Protein AF-A0A533S9E8-F1 (afdb_monomer)

Solvent-accessible surface area (backbone atoms only — not comparable to full-atom values): 12214 Å² total; per-residue (Å²): 128,66,62,44,52,23,28,33,56,50,47,38,68,70,43,43,60,67,45,71,43,80,94,45,97,89,54,52,71,71,56,27,52,52,45,41,56,63,62,67,54,66,85,80,36,77,39,78,40,45,51,68,58,54,52,51,49,23,63,76,68,75,45,65,71,74,58,52,61,79,42,79,29,50,70,34,70,61,83,69,64,82,82,45,65,53,54,58,57,48,45,40,51,30,59,70,42,16,26,30,49,62,76,93,74,22,36,25,38,34,48,48,86,56,66,68,57,54,50,55,53,30,52,39,37,42,76,71,50,45,77,52,47,75,47,73,41,98,82,75,38,39,29,39,42,38,49,48,67,58,34,46,50,37,41,74,62,46,48,79,64,41,65,71,46,102,61,51,88,74,53,76,72,34,65,63,42,74,74,33,69,67,48,34,51,49,39,54,55,50,42,43,69,74,78,36,82,88,81,85,86,82,54,90,94,60,79,89,83,130

Nearest PDB structures (foldseek):
  8dy9-assembly1_I  TM=6.458E-01  e=2.387E-02  Streptomyces venezuelae
  3hyj-assembly2_D  TM=6.517E-01  e=6.528E-02  Thermotoga maritima
  1jva-assembly2_B  TM=4.819E-01  e=9.654E-02  Saccharomyces cerevisiae
  1jva-assembly1_A  TM=3.997E-01  e=1.688E-01  Saccharomyces cerevisiae
  1um2-assembly1_A  TM=3.888E-01  e=3.302E-01  Saccharomyces cerevisiae

Secondary structure (DSSP, 8-state):
--EEEEEHHHHHHHHHHHHHS---TTS-HHHHHHHHHHHTS-TT-EEEEEHHHHHHHHHHTT--GGGGTTSTTBSS-SSPPTT-HHHHHHHHHHHHHEEEE-SSS-EEEEE-S-HHHHHHHHHHHHHTT--PEEEE-TTS-EEEEE-HHHHHHHHHTTPPPEE--TTGGGSPPPHHHHH-HHHHHHHHHHHHHHT------PPTTPPP--

pLDDT: mean 82.96, std 12.01, range [42.41, 96.94]

Structure (mmCIF, N/CA/C/O backbone):
data_AF-A0A533S9E8-F1
#
_entry.id   AF-A0A533S9E8-F1
#
loop_
_atom_site.group_PDB
_atom_site.id
_atom_site.type_symbol
_atom_site.label_atom_id
_atom_site.label_alt_id
_atom_site.label_comp_id
_atom_site.label_asym_id
_atom_site.label_entity_id
_atom_site.label_seq_id
_atom_site.pdbx_PDB_ins_code
_atom_site.Cartn_x
_atom_site.Cartn_y
_atom_site.Cartn_z
_atom_site.occupancy
_atom_site.B_iso_or_equiv
_atom_site.auth_seq_id
_atom_site.auth_comp_id
_atom_site.auth_asym_id
_atom_site.auth_atom_id
_atom_site.pdbx_PDB_model_num
ATOM 1 N N . MET A 1 1 ? 2.995 0.269 16.655 1.00 49.59 1 MET A N 1
ATOM 2 C CA . MET A 1 1 ? 1.772 -0.534 16.413 1.00 49.59 1 MET A CA 1
ATOM 3 C C . MET A 1 1 ? 0.971 0.145 15.322 1.00 49.59 1 MET A C 1
ATOM 5 O O . MET A 1 1 ? 0.919 1.367 15.346 1.00 49.59 1 MET A O 1
ATOM 9 N N . ALA A 1 2 ? 0.396 -0.615 14.388 1.00 62.91 2 ALA A N 1
ATOM 10 C CA . ALA A 1 2 ? -0.390 -0.057 13.287 1.00 62.91 2 ALA A CA 1
ATOM 11 C C . ALA A 1 2 ? -1.683 0.603 13.804 1.00 62.91 2 ALA A C 1
ATOM 13 O O . ALA A 1 2 ? -2.302 0.103 14.752 1.00 62.91 2 ALA A O 1
ATOM 14 N N . ALA A 1 3 ? -2.050 1.731 13.201 1.00 68.62 3 ALA A N 1
ATOM 15 C CA . ALA A 1 3 ? -3.373 2.332 13.314 1.00 68.62 3 ALA A CA 1
ATOM 16 C C . ALA A 1 3 ? -4.155 2.028 12.032 1.00 68.62 3 ALA A C 1
ATOM 18 O O . ALA A 1 3 ? -3.549 1.918 10.968 1.00 68.62 3 ALA A O 1
ATOM 19 N N . LEU A 1 4 ? -5.461 1.837 12.170 1.00 74.81 4 LEU A N 1
ATOM 20 C CA . LEU A 1 4 ? -6.398 1.630 11.078 1.00 74.81 4 LEU A CA 1
ATOM 21 C C . LEU A 1 4 ? -7.308 2.846 10.987 1.00 74.81 4 LEU A C 1
ATOM 23 O O . LEU A 1 4 ? -7.764 3.351 12.015 1.00 74.81 4 LEU A O 1
ATOM 27 N N . ASP A 1 5 ? -7.569 3.273 9.761 1.00 78.88 5 ASP A N 1
ATOM 28 C CA . ASP A 1 5 ? -8.547 4.306 9.467 1.00 78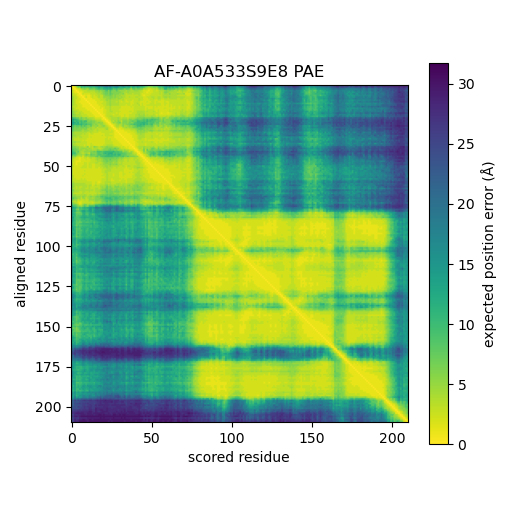.88 5 ASP A CA 1
ATOM 29 C C . ASP A 1 5 ? -9.943 3.693 9.543 1.00 78.88 5 ASP A C 1
ATOM 31 O O . ASP A 1 5 ? -10.327 2.844 8.728 1.00 78.88 5 ASP A O 1
ATOM 35 N N . VAL A 1 6 ? -10.679 4.090 10.577 1.00 81.62 6 VAL A N 1
ATOM 36 C CA . VAL A 1 6 ? -12.031 3.602 10.829 1.00 81.62 6 VAL A CA 1
ATOM 37 C C . VAL A 1 6 ? -13.059 4.698 10.609 1.00 81.62 6 VAL A C 1
ATOM 39 O O . VAL A 1 6 ? -12.806 5.883 10.842 1.00 81.62 6 VAL A O 1
ATOM 42 N N . ASP A 1 7 ? -14.231 4.277 10.161 1.00 84.69 7 ASP A N 1
ATOM 43 C CA . ASP A 1 7 ? -15.409 5.111 10.062 1.00 84.69 7 ASP A CA 1
ATOM 44 C C . ASP A 1 7 ? -15.829 5.572 11.460 1.00 84.69 7 ASP A C 1
ATOM 46 O O . ASP A 1 7 ? -16.076 4.757 12.355 1.00 84.69 7 ASP A O 1
ATOM 50 N N . GLY A 1 8 ? -15.865 6.890 11.665 1.00 84.19 8 GLY A N 1
ATOM 51 C CA . GLY A 1 8 ? -16.130 7.472 12.974 1.00 84.19 8 GLY A CA 1
ATOM 52 C C . GLY A 1 8 ? -17.504 7.109 13.530 1.00 84.19 8 GLY A C 1
ATOM 53 O O . GLY A 1 8 ? -17.636 6.963 14.743 1.00 84.19 8 GLY A O 1
ATOM 54 N N . ASP A 1 9 ? -18.506 6.916 12.675 1.00 84.38 9 ASP A N 1
ATOM 55 C CA . ASP A 1 9 ? -19.871 6.607 13.104 1.00 84.38 9 ASP A CA 1
ATOM 56 C C . ASP A 1 9 ? -19.985 5.140 13.533 1.00 84.38 9 ASP A C 1
ATOM 58 O O . ASP A 1 9 ? -20.409 4.851 14.653 1.00 84.38 9 ASP A O 1
ATOM 62 N N . SER A 1 10 ? -19.453 4.222 12.726 1.00 85.75 10 SER A N 1
ATOM 63 C CA . SER A 1 10 ? -19.348 2.798 13.072 1.00 85.75 10 SER A CA 1
ATOM 64 C C . SER A 1 10 ? -18.504 2.570 14.335 1.00 85.75 10 SER A C 1
ATOM 66 O O . SER A 1 10 ? -18.815 1.727 15.182 1.00 85.75 10 SER A O 1
ATOM 68 N N . LEU A 1 11 ? -17.426 3.344 14.503 1.00 87.50 11 LEU A N 1
ATOM 69 C CA . LEU A 1 11 ? -16.587 3.286 15.698 1.00 87.50 11 LEU A CA 1
ATOM 70 C C . LEU A 1 11 ? -17.347 3.759 16.941 1.00 87.50 11 LEU A C 1
ATOM 72 O O . LEU A 1 11 ? -17.162 3.197 18.024 1.00 87.50 11 LEU A O 1
ATOM 76 N N . ARG A 1 12 ? -18.205 4.777 16.799 1.00 87.06 12 ARG A N 1
ATOM 77 C CA . ARG A 1 12 ? -19.037 5.261 17.903 1.00 87.06 12 ARG A CA 1
ATOM 78 C C . ARG A 1 12 ? -20.011 4.205 18.372 1.00 87.06 12 ARG A C 1
ATOM 80 O O . ARG A 1 12 ? -20.127 4.001 19.577 1.00 87.06 12 ARG A O 1
ATOM 87 N N . GLU A 1 13 ? -20.675 3.528 17.444 1.00 88.00 13 GLU A N 1
ATOM 88 C CA . GLU A 1 13 ? -21.589 2.435 17.774 1.00 88.00 13 GLU A CA 1
ATOM 89 C C . GLU A 1 13 ? -20.875 1.325 18.544 1.00 88.00 13 GLU A C 1
ATOM 91 O O . GLU A 1 13 ? -21.361 0.887 19.588 1.00 88.00 13 GLU A O 1
ATOM 96 N N . LEU A 1 14 ? -19.676 0.939 18.094 1.00 88.94 14 LEU A N 1
ATOM 97 C CA . LEU A 1 14 ? -18.865 -0.071 18.768 1.00 88.94 14 LEU A CA 1
ATOM 98 C C . LEU A 1 14 ? -18.469 0.353 20.192 1.00 88.94 14 LEU A C 1
ATOM 100 O O . LEU A 1 14 ? -18.544 -0.450 21.119 1.00 88.94 14 LEU A O 1
ATOM 104 N N . LEU A 1 15 ? -18.016 1.596 20.378 1.00 90.56 15 LEU A N 1
ATOM 105 C CA . LEU A 1 15 ? -17.432 2.053 21.644 1.00 90.56 15 LEU A CA 1
ATOM 106 C C . LEU A 1 15 ? -18.449 2.628 22.638 1.00 90.56 15 LEU A C 1
ATOM 108 O O . LEU A 1 15 ? -18.115 2.762 23.819 1.00 90.56 15 LEU A O 1
ATOM 112 N N . ARG A 1 16 ? -19.678 2.947 22.212 1.00 89.50 16 ARG A N 1
ATOM 113 C CA . ARG A 1 16 ? -20.722 3.544 23.064 1.00 89.50 16 ARG A CA 1
ATOM 114 C C . ARG A 1 16 ? -20.951 2.777 24.377 1.00 89.50 16 ARG A C 1
ATOM 116 O O . ARG A 1 16 ? -20.945 3.440 25.418 1.00 89.50 16 ARG A O 1
ATOM 123 N N . PRO A 1 17 ? -21.055 1.430 24.395 1.00 89.69 17 PRO A N 1
ATOM 124 C CA . PRO A 1 17 ? -21.239 0.683 25.642 1.00 89.69 17 PRO A CA 1
ATOM 125 C C . PRO A 1 17 ? -20.042 0.806 26.594 1.00 89.69 17 PRO A C 1
ATOM 127 O O . PRO A 1 17 ? -20.207 0.815 27.809 1.00 89.69 17 PRO A O 1
ATOM 130 N N . LEU A 1 18 ? -18.826 0.951 26.061 1.00 89.69 18 LEU A N 1
ATOM 131 C CA . LEU A 1 18 ? -17.601 1.051 26.862 1.00 89.69 18 LEU A CA 1
ATOM 132 C C . LEU A 1 18 ? -17.371 2.469 27.407 1.00 89.69 18 LEU A C 1
ATOM 134 O O . LEU A 1 18 ? -16.841 2.639 28.508 1.00 89.69 18 LEU A O 1
ATOM 138 N N . ALA A 1 19 ? -17.758 3.488 26.636 1.00 88.31 19 ALA A N 1
ATOM 139 C CA . ALA A 1 19 ? -17.568 4.896 26.976 1.00 88.31 19 ALA A CA 1
ATOM 140 C C . ALA A 1 19 ? -18.636 5.432 27.944 1.00 88.31 19 ALA A C 1
ATOM 142 O O . ALA A 1 19 ? -18.309 6.228 28.830 1.00 88.31 19 ALA A O 1
ATOM 143 N N . TYR A 1 20 ? -19.887 4.99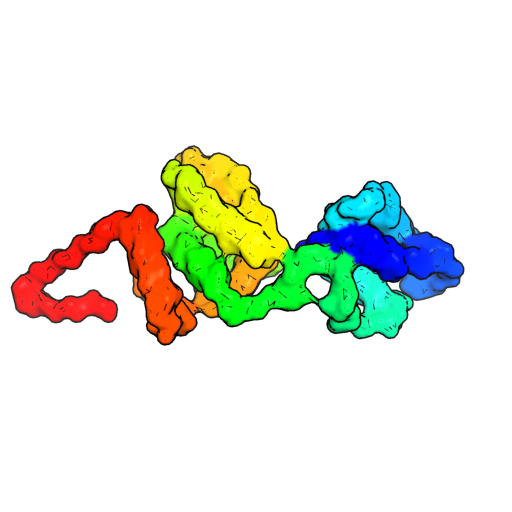1 27.777 1.00 88.19 20 TYR A N 1
ATOM 144 C CA . TYR A 1 20 ? -21.054 5.543 28.475 1.00 88.19 20 TYR A CA 1
ATOM 145 C C . TYR A 1 20 ? -21.939 4.491 29.153 1.00 88.19 20 TYR A C 1
ATOM 147 O O . TYR A 1 20 ? -22.941 4.854 29.756 1.00 88.19 20 TYR A O 1
ATOM 155 N N . GLY A 1 21 ? -21.591 3.203 29.082 1.00 83.56 21 GLY A N 1
ATOM 156 C CA . GLY A 1 21 ? -22.334 2.159 29.790 1.00 83.56 21 GLY A CA 1
ATOM 157 C C . GLY A 1 21 ? -22.183 2.237 31.316 1.00 83.56 21 GLY A C 1
ATOM 158 O O . GLY A 1 21 ? -21.493 3.122 31.839 1.00 83.56 21 GLY A O 1
ATOM 159 N N . PRO A 1 22 ? -22.767 1.287 32.058 1.00 80.62 22 PRO A N 1
ATOM 160 C CA . PRO A 1 22 ? -22.576 1.200 33.502 1.00 80.62 22 PRO A CA 1
ATOM 161 C C . PRO A 1 22 ? -21.093 0.972 33.863 1.00 80.62 22 PRO A C 1
ATOM 163 O O . PRO A 1 22 ? -20.326 0.454 33.039 1.00 80.62 22 PRO A O 1
ATOM 166 N N . PRO A 1 23 ? -20.647 1.384 35.064 1.00 75.88 23 PRO A N 1
ATOM 167 C CA . PRO A 1 23 ? -19.308 1.075 35.550 1.00 75.88 23 PRO A CA 1
ATOM 168 C C . PRO A 1 23 ? -19.090 -0.440 35.542 1.00 75.88 23 PRO A C 1
ATOM 170 O O . PRO A 1 23 ? -19.907 -1.195 36.059 1.00 75.88 23 PRO A O 1
ATOM 173 N N . SER A 1 24 ? -17.989 -0.889 34.943 1.00 78.69 24 SER A N 1
ATOM 174 C CA . SER A 1 24 ? -17.601 -2.298 34.942 1.00 78.69 24 SER A CA 1
ATOM 175 C C . SER A 1 24 ? -16.237 -2.427 35.608 1.00 78.69 24 SER A C 1
ATOM 177 O O . SER A 1 24 ? -15.323 -1.704 35.203 1.00 78.69 24 SER A O 1
ATOM 179 N N . PRO A 1 25 ? -16.038 -3.373 36.545 1.00 77.50 25 PRO A N 1
ATOM 180 C CA . PRO A 1 25 ? -14.721 -3.622 37.137 1.00 77.50 25 PRO A CA 1
ATOM 181 C C . PRO A 1 25 ? -13.685 -4.061 36.089 1.00 77.50 25 PRO A C 1
ATOM 183 O O . PRO A 1 25 ? -12.484 -3.934 36.304 1.00 77.50 25 PRO A O 1
ATOM 186 N N . ARG A 1 26 ? -14.137 -4.521 34.912 1.00 81.62 26 ARG A N 1
ATOM 187 C CA . ARG A 1 26 ? -13.274 -4.887 33.780 1.00 81.62 26 ARG A CA 1
ATOM 188 C C . ARG A 1 26 ? -12.736 -3.676 33.005 1.00 81.62 26 ARG A C 1
ATOM 190 O O . ARG A 1 26 ? -11.824 -3.841 32.199 1.00 81.62 26 ARG A O 1
ATOM 197 N N . ILE A 1 27 ? -13.286 -2.475 33.210 1.00 85.19 27 ILE A N 1
ATOM 198 C CA . ILE A 1 27 ? -12.925 -1.260 32.468 1.00 85.19 27 ILE A CA 1
ATOM 199 C C . ILE A 1 27 ? -12.360 -0.224 33.439 1.00 85.19 27 ILE A C 1
ATOM 201 O O . ILE A 1 27 ? -13.094 0.406 34.195 1.00 85.19 27 ILE A O 1
ATOM 205 N N . SER A 1 28 ? -11.050 0.018 33.368 1.00 86.25 28 SER A N 1
ATOM 206 C CA . SER A 1 28 ? -10.434 1.089 34.158 1.00 86.25 28 SER A CA 1
ATOM 207 C C . SER A 1 28 ? -10.962 2.473 33.754 1.00 86.25 28 SER A C 1
ATOM 209 O O . SER A 1 28 ? -11.264 2.739 32.585 1.00 86.25 28 SER A O 1
ATOM 211 N N . THR A 1 29 ? -10.992 3.410 34.703 1.00 85.50 29 THR A N 1
ATOM 212 C CA . THR A 1 29 ? -11.346 4.823 34.462 1.00 85.50 29 THR A CA 1
ATOM 213 C C . THR A 1 29 ? -10.480 5.462 33.375 1.00 85.50 29 THR A C 1
ATOM 215 O O . THR A 1 29 ? -10.986 6.202 32.528 1.00 85.50 29 THR A O 1
ATOM 218 N N . LYS A 1 30 ? -9.182 5.132 33.332 1.00 87.12 30 LYS A N 1
ATOM 219 C CA . LYS A 1 30 ? -8.252 5.588 32.285 1.00 87.12 30 LYS A CA 1
ATOM 220 C C . LYS A 1 30 ? -8.668 5.103 30.894 1.00 87.12 30 LYS A C 1
ATOM 222 O O . L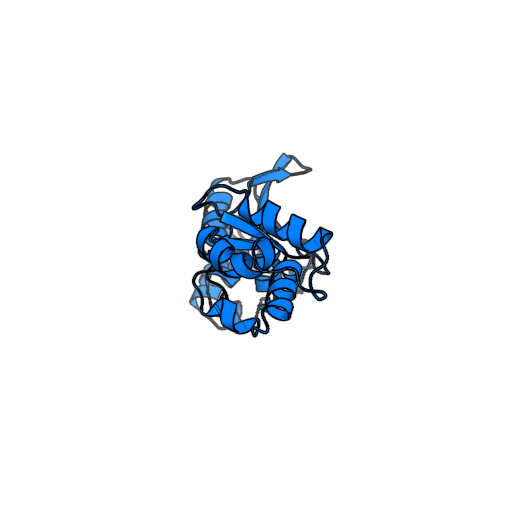YS A 1 30 ? -8.640 5.880 29.938 1.00 87.12 30 LYS A O 1
ATOM 227 N N . LEU A 1 31 ? -9.069 3.837 30.779 1.00 85.88 31 LEU A N 1
ATOM 228 C CA . LEU A 1 31 ? -9.507 3.247 29.518 1.00 85.88 31 LEU A CA 1
ATOM 229 C C . LEU A 1 31 ? -10.860 3.812 29.065 1.00 85.88 31 LEU A C 1
ATOM 231 O O . LEU A 1 31 ? -11.012 4.172 27.899 1.00 85.88 31 LEU A O 1
ATOM 235 N N . ARG A 1 32 ? -11.803 4.006 29.995 1.00 87.62 32 ARG A N 1
ATOM 236 C CA . ARG A 1 32 ? -13.075 4.684 29.709 1.00 87.62 32 ARG A CA 1
ATOM 237 C C . ARG A 1 32 ? -12.858 6.100 29.168 1.00 87.62 32 ARG A C 1
ATOM 239 O O . ARG A 1 32 ? -13.402 6.435 28.118 1.00 87.62 32 ARG A O 1
ATOM 246 N N . ARG A 1 33 ? -12.002 6.907 29.811 1.00 88.62 33 ARG A N 1
ATOM 247 C CA . ARG A 1 33 ? -11.648 8.259 29.327 1.00 88.62 33 ARG A CA 1
ATOM 248 C C . ARG A 1 33 ? -11.019 8.231 27.932 1.00 88.62 33 ARG A C 1
ATOM 250 O O . ARG A 1 33 ? -11.285 9.109 27.114 1.00 88.62 33 ARG A O 1
ATOM 257 N N . LYS A 1 34 ? -10.200 7.218 27.633 1.00 88.25 34 LYS A N 1
ATOM 258 C CA . LYS A 1 34 ? -9.624 7.022 26.294 1.00 88.25 34 LYS A CA 1
ATOM 259 C C . LYS A 1 34 ? -10.719 6.785 25.249 1.00 88.25 34 LYS A C 1
ATOM 261 O O . LYS A 1 34 ? -10.665 7.417 24.198 1.00 88.25 34 LYS A O 1
ATOM 266 N N . PHE A 1 35 ? -11.714 5.940 25.533 1.00 89.44 35 PHE A N 1
ATOM 267 C CA . PHE A 1 35 ? -12.850 5.739 24.627 1.00 89.44 35 PHE A CA 1
ATOM 268 C C . PHE A 1 35 ? -13.699 7.004 24.479 1.00 89.44 35 PHE A C 1
ATOM 270 O O . PHE A 1 35 ? -13.989 7.396 23.356 1.00 89.44 35 PHE A O 1
ATOM 277 N N . GLN A 1 36 ? -14.002 7.714 25.568 1.00 88.75 36 GLN A N 1
ATOM 278 C CA . GLN A 1 36 ? -14.731 8.990 25.517 1.00 88.75 36 GLN A CA 1
ATOM 279 C C . GLN A 1 36 ? -14.019 10.041 24.653 1.00 88.75 36 GLN A C 1
ATOM 281 O O . GLN A 1 36 ? -14.658 10.731 23.867 1.00 88.75 36 GLN A O 1
ATOM 286 N N . ARG A 1 37 ? -12.684 10.123 24.718 1.00 87.88 37 ARG A N 1
ATOM 287 C CA . ARG A 1 37 ? -11.909 11.027 23.854 1.00 87.88 37 ARG A CA 1
ATOM 288 C C . ARG A 1 37 ? -12.035 10.670 22.373 1.00 87.88 37 ARG A C 1
ATOM 290 O O . ARG A 1 37 ? -12.127 11.563 21.540 1.00 87.88 37 ARG A O 1
ATOM 297 N N . ILE A 1 38 ? -12.045 9.378 22.047 1.00 84.69 38 ILE A N 1
ATOM 298 C CA . ILE A 1 38 ? -12.270 8.902 20.675 1.00 84.69 38 ILE A CA 1
ATOM 299 C C . ILE A 1 38 ? -13.683 9.290 20.206 1.00 84.69 38 ILE A C 1
ATOM 301 O O . ILE A 1 38 ? -13.840 9.769 19.087 1.00 84.69 38 ILE A O 1
ATOM 305 N N . MET A 1 39 ? -14.686 9.172 21.085 1.00 82.94 39 MET A N 1
ATOM 306 C CA . MET A 1 39 ? -16.069 9.603 20.832 1.00 82.94 39 MET A CA 1
ATOM 307 C C . MET A 1 39 ? -16.214 11.127 20.687 1.00 82.94 39 MET A C 1
ATOM 309 O O . MET A 1 39 ? -17.157 11.588 20.056 1.00 82.94 39 MET A O 1
ATOM 313 N N . GLY A 1 40 ? -15.304 11.924 21.245 1.00 81.62 40 GLY A N 1
ATOM 314 C CA . GLY A 1 40 ? -15.351 13.389 21.172 1.00 81.62 40 GLY A CA 1
ATOM 315 C C . GLY A 1 40 ? -14.956 13.990 19.817 1.00 81.62 40 GLY A C 1
ATOM 316 O O . GLY A 1 40 ? -15.047 15.201 19.650 1.00 81.62 40 GLY A O 1
ATOM 317 N N . LYS A 1 41 ? -14.503 13.178 18.852 1.00 81.19 41 LYS A N 1
ATOM 318 C CA . LYS A 1 41 ? -14.159 13.644 17.495 1.00 81.19 41 LYS A CA 1
ATOM 319 C C . LYS A 1 41 ? -15.392 14.121 16.715 1.00 81.19 41 LYS A C 1
ATOM 321 O O . LYS A 1 41 ? -16.507 13.985 17.214 1.00 81.19 41 LYS A O 1
ATOM 326 N N . LYS A 1 42 ? -15.255 14.680 15.507 1.00 77.00 42 LYS A N 1
ATOM 327 C CA . LYS A 1 42 ? -16.439 15.087 14.720 1.00 77.00 42 LYS A CA 1
ATOM 328 C C . LYS A 1 42 ? -17.157 13.862 14.131 1.00 77.00 42 LYS A C 1
ATOM 330 O O . LYS A 1 42 ? -16.561 12.799 13.946 1.00 77.00 42 LYS A O 1
ATOM 335 N N . LYS A 1 43 ? -18.471 13.975 13.908 1.00 71.75 43 LYS A N 1
ATOM 336 C CA . LYS A 1 43 ? -19.277 12.935 13.241 1.00 71.75 43 LYS A CA 1
ATOM 337 C C . LYS A 1 43 ? -18.880 12.854 11.758 1.00 71.75 43 LYS A C 1
ATOM 339 O O . LYS A 1 43 ? -18.545 13.884 11.179 1.00 71.75 43 LYS A O 1
ATOM 344 N N . GLY A 1 44 ? -18.855 11.656 11.172 1.00 70.50 44 GLY A N 1
ATOM 345 C CA . GLY A 1 44 ? -18.424 11.441 9.779 1.00 70.50 44 GLY A CA 1
ATOM 346 C C . GLY A 1 44 ? -16.909 11.537 9.511 1.00 70.50 44 GLY A C 1
ATOM 347 O O . GLY A 1 44 ? -16.474 11.272 8.387 1.00 70.50 44 GLY A O 1
ATOM 348 N N . GLU A 1 45 ? -16.096 11.868 10.522 1.00 78.56 45 GLU A N 1
ATOM 349 C CA . GLU A 1 45 ? -14.632 11.923 10.418 1.00 78.56 45 GLU A CA 1
ATOM 350 C C . GLU A 1 45 ? -14.031 10.510 10.339 1.00 78.56 45 GLU A C 1
ATOM 352 O O . GLU A 1 45 ? -14.498 9.574 10.992 1.00 78.56 45 GLU A O 1
ATOM 357 N N . THR A 1 46 ? -12.956 10.359 9.564 1.00 77.19 46 THR A N 1
ATOM 358 C CA . THR A 1 46 ? -12.135 9.143 9.599 1.00 77.19 46 THR A CA 1
ATOM 359 C C . THR A 1 46 ? -11.206 9.212 10.801 1.00 77.19 46 THR A C 1
ATOM 361 O O . THR A 1 46 ? -10.430 10.157 10.947 1.00 77.19 46 THR A O 1
ATOM 364 N N . ILE A 1 47 ? -11.281 8.218 11.682 1.00 82.44 47 ILE A N 1
ATOM 365 C CA . ILE A 1 47 ? -10.526 8.225 12.931 1.00 82.44 47 ILE A CA 1
ATOM 366 C C . ILE A 1 47 ? -9.405 7.186 12.839 1.00 82.44 47 ILE A C 1
ATOM 368 O O . ILE A 1 47 ? -9.696 5.999 12.725 1.00 82.44 47 ILE A O 1
ATOM 372 N N . PRO A 1 48 ? -8.124 7.574 12.961 1.00 80.06 48 PRO A N 1
ATOM 373 C CA . PRO A 1 48 ? -7.047 6.600 13.071 1.00 80.06 48 PRO A CA 1
ATOM 374 C C . PRO A 1 48 ? -7.072 5.956 14.464 1.00 80.06 48 PRO A C 1
ATOM 376 O O . PRO A 1 48 ? -6.853 6.622 15.483 1.00 80.06 48 PRO A O 1
ATOM 379 N N . VAL A 1 49 ? -7.309 4.644 14.530 1.00 83.94 49 VAL A N 1
ATOM 380 C CA . VAL A 1 49 ? -7.372 3.880 15.787 1.00 83.94 49 VAL A CA 1
ATOM 381 C C . VAL A 1 49 ? -6.335 2.769 15.795 1.00 83.94 49 VAL A C 1
ATOM 383 O O . VAL A 1 49 ? -6.211 1.986 14.860 1.00 83.94 49 VAL A O 1
ATOM 386 N N . ARG A 1 50 ? -5.576 2.651 16.889 1.00 84.12 50 ARG A N 1
ATOM 387 C CA . ARG A 1 50 ? -4.606 1.557 17.056 1.00 84.12 50 ARG A CA 1
ATOM 388 C C . ARG A 1 50 ? -5.316 0.204 17.090 1.00 84.12 50 ARG A C 1
ATOM 390 O O . ARG A 1 50 ? -6.248 0.039 17.873 1.00 84.12 50 ARG A O 1
ATOM 397 N N . VAL A 1 51 ? -4.769 -0.795 16.392 1.00 83.75 51 VAL A N 1
ATOM 398 C CA . VAL A 1 51 ? -5.293 -2.179 16.404 1.00 83.75 51 VAL A CA 1
ATOM 399 C C . VAL A 1 51 ? -5.452 -2.718 17.831 1.00 83.75 51 VAL A C 1
ATOM 401 O O . VAL A 1 51 ? -6.494 -3.266 18.159 1.00 83.75 51 VAL A O 1
ATOM 404 N N . ALA A 1 52 ? -4.484 -2.468 18.726 1.00 85.50 52 ALA A N 1
ATOM 405 C CA . ALA A 1 52 ? -4.604 -2.849 20.142 1.00 85.50 52 ALA A CA 1
ATOM 406 C C . ALA A 1 52 ? -5.863 -2.294 20.812 1.00 85.50 52 ALA A C 1
ATOM 408 O O . ALA A 1 52 ? -6.456 -2.971 21.634 1.00 85.50 52 ALA A O 1
ATOM 409 N N . THR A 1 53 ? -6.257 -1.064 20.477 1.00 88.69 53 THR A N 1
ATOM 410 C CA . THR A 1 53 ? -7.436 -0.431 21.083 1.00 88.69 53 THR A CA 1
ATOM 411 C C . THR A 1 53 ? -8.721 -1.090 20.591 1.00 88.69 53 THR A C 1
ATOM 413 O O . THR A 1 53 ? -9.641 -1.266 21.378 1.00 88.69 53 THR A O 1
ATOM 416 N N . LEU A 1 54 ? -8.766 -1.507 19.322 1.00 88.75 54 LEU A N 1
ATOM 417 C CA . LEU A 1 54 ? -9.889 -2.272 18.775 1.00 88.75 54 LEU A CA 1
ATOM 418 C C . LEU A 1 54 ? -9.953 -3.688 19.361 1.00 88.75 54 LEU A C 1
ATOM 420 O O . LEU A 1 54 ? -11.033 -4.142 19.721 1.00 88.75 54 LEU A O 1
ATOM 424 N N . LEU A 1 55 ? -8.810 -4.364 19.515 1.00 89.88 55 LEU A N 1
ATOM 425 C CA . LEU A 1 55 ? -8.740 -5.690 20.143 1.00 89.88 55 LEU A CA 1
ATOM 426 C C . LEU A 1 55 ? -9.140 -5.644 21.623 1.00 89.88 55 LEU A C 1
ATOM 428 O O . LEU A 1 55 ? -9.883 -6.501 22.092 1.00 89.88 55 LEU A O 1
ATOM 432 N N . GLU A 1 56 ? -8.687 -4.620 22.345 1.00 90.25 56 GLU A N 1
ATOM 433 C CA . GLU A 1 56 ? -9.078 -4.359 23.730 1.00 90.25 56 GLU A CA 1
ATOM 434 C C . GLU A 1 56 ? -10.590 -4.108 23.833 1.00 90.25 56 GLU A C 1
ATOM 436 O O . GLU A 1 56 ? -11.253 -4.712 24.674 1.00 90.25 56 GLU A O 1
ATOM 441 N N . ALA A 1 57 ? -11.163 -3.308 22.926 1.00 90.25 57 ALA A N 1
ATOM 442 C CA . ALA A 1 57 ? -12.608 -3.108 22.854 1.00 90.25 57 ALA A CA 1
ATOM 443 C C . ALA A 1 57 ? -13.368 -4.412 22.546 1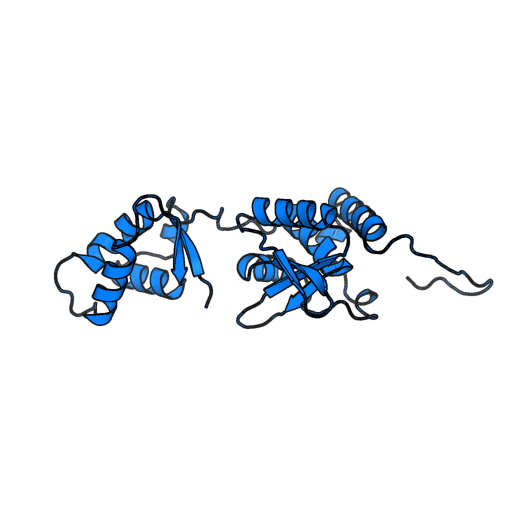.00 90.25 57 ALA A C 1
ATOM 445 O O . ALA A 1 57 ? -14.359 -4.703 23.210 1.00 90.25 57 ALA A O 1
ATOM 446 N N . CYS A 1 58 ? -12.886 -5.236 21.607 1.00 91.19 58 CYS A N 1
ATOM 447 C CA . CYS A 1 58 ? -13.477 -6.545 21.299 1.00 91.19 58 CYS A CA 1
ATOM 448 C C . CYS A 1 58 ? -13.498 -7.464 22.521 1.00 91.19 58 CYS A C 1
ATOM 450 O O . CYS A 1 58 ? -14.536 -8.049 22.827 1.00 91.19 58 CYS A O 1
ATOM 452 N N . LYS A 1 59 ? -12.378 -7.543 23.253 1.00 91.38 59 LYS A N 1
ATOM 453 C CA . LYS A 1 59 ? -12.263 -8.347 24.476 1.00 91.38 59 LYS A CA 1
ATOM 454 C C . LYS A 1 59 ? -13.272 -7.900 25.534 1.00 91.38 59 LYS A C 1
ATOM 456 O O . LYS A 1 59 ? -13.918 -8.736 26.155 1.00 91.38 59 LYS A O 1
ATOM 461 N N . LEU A 1 60 ? -13.426 -6.589 25.723 1.00 90.69 60 LEU A N 1
ATOM 462 C CA . LEU A 1 60 ? -14.368 -6.028 26.695 1.00 90.69 60 LEU A CA 1
ATOM 463 C C . LEU A 1 60 ? -15.833 -6.235 26.300 1.00 90.69 60 LEU A C 1
ATOM 465 O O . LEU A 1 60 ? -16.674 -6.427 27.172 1.00 90.69 60 LEU A O 1
ATOM 469 N N . LEU A 1 61 ? -16.130 -6.217 25.000 1.00 89.50 61 LEU A N 1
ATOM 470 C CA . LEU A 1 61 ? -17.471 -6.443 24.451 1.00 89.50 61 LEU A CA 1
ATOM 471 C C . LEU A 1 61 ? -17.789 -7.925 24.216 1.00 89.50 61 LEU A C 1
ATOM 473 O O . LEU A 1 61 ? -18.861 -8.231 23.701 1.00 89.50 61 LEU A O 1
ATOM 477 N N . ASN A 1 62 ? -16.862 -8.829 24.546 1.00 89.75 62 ASN A N 1
ATOM 478 C CA . ASN A 1 62 ? -16.951 -10.257 24.248 1.00 89.75 62 ASN A CA 1
ATOM 479 C C . ASN A 1 62 ? -17.273 -10.551 22.765 1.00 89.75 62 ASN A C 1
ATOM 481 O O . ASN A 1 62 ? -18.078 -11.422 22.442 1.00 89.75 62 ASN A O 1
ATOM 485 N N . ARG A 1 63 ? -16.666 -9.785 21.848 1.00 89.06 63 ARG A N 1
ATOM 486 C CA . ARG A 1 63 ? -16.811 -9.942 20.392 1.00 89.06 63 ARG A CA 1
ATOM 487 C C . ARG A 1 63 ? -15.555 -10.550 19.786 1.00 89.06 63 ARG A C 1
ATOM 489 O O . ARG A 1 63 ? -14.439 -10.204 20.170 1.00 89.06 63 ARG A O 1
ATOM 496 N N . GLN A 1 64 ? -15.726 -11.401 18.777 1.00 87.69 64 GLN A N 1
ATOM 497 C CA . GLN A 1 64 ? -14.594 -11.890 17.993 1.00 87.69 64 GLN A CA 1
ATOM 498 C C . GLN A 1 64 ? -14.048 -10.779 17.075 1.00 87.69 64 GLN A C 1
ATOM 500 O O . GLN A 1 64 ? -14.850 -10.137 16.391 1.00 87.69 64 GLN A O 1
ATOM 505 N N . PRO A 1 65 ? -12.719 -10.559 16.992 1.00 85.25 65 PRO A N 1
ATOM 506 C CA . PRO A 1 65 ? -12.137 -9.511 16.145 1.00 85.25 65 PRO A CA 1
ATOM 507 C C . PRO A 1 65 ? -12.575 -9.585 14.677 1.00 85.25 65 PRO A C 1
ATOM 509 O O . PRO A 1 65 ? -12.904 -8.559 14.088 1.00 85.25 65 PRO A O 1
ATOM 512 N N . ASN A 1 66 ? -12.687 -10.794 14.122 1.00 81.44 66 ASN A N 1
ATOM 513 C CA . ASN A 1 66 ? -13.102 -11.016 12.732 1.00 81.44 66 ASN A CA 1
ATOM 514 C C . ASN A 1 66 ? -14.535 -10.527 12.448 1.00 81.44 66 ASN A C 1
ATOM 516 O O . ASN A 1 66 ? -14.889 -10.272 11.302 1.00 81.44 66 ASN A O 1
ATOM 520 N N . SER A 1 67 ? -15.376 -10.356 13.477 1.00 83.38 67 SER A N 1
ATOM 521 C CA . SER A 1 67 ? -16.710 -9.768 13.300 1.00 83.38 67 SER A CA 1
ATOM 522 C C . SER A 1 67 ? -16.659 -8.289 12.915 1.00 83.38 67 SER A C 1
ATOM 524 O O . SER A 1 67 ? -17.586 -7.816 12.267 1.00 83.38 67 SER A O 1
ATOM 526 N N . LEU A 1 68 ? -15.578 -7.574 13.256 1.00 82.62 68 LEU A N 1
ATOM 527 C CA . LEU A 1 68 ? -15.391 -6.181 12.850 1.00 82.62 68 LEU A CA 1
ATOM 528 C C . LEU A 1 68 ? -15.141 -6.048 11.346 1.00 82.62 68 LEU A C 1
ATOM 530 O O . LEU A 1 68 ? -15.438 -5.010 10.775 1.00 82.62 68 LEU A O 1
ATOM 534 N N . GLU A 1 69 ? -14.605 -7.080 10.693 1.00 72.56 69 GLU A N 1
ATOM 535 C CA . GLU A 1 69 ? -14.389 -7.060 9.238 1.00 72.56 69 GLU A CA 1
ATOM 536 C C . GLU A 1 69 ? -15.710 -7.165 8.468 1.00 72.56 69 GLU A C 1
ATOM 538 O O . GLU A 1 69 ? -15.815 -6.696 7.341 1.00 72.56 69 GLU A O 1
ATOM 543 N N . LYS A 1 70 ? -16.744 -7.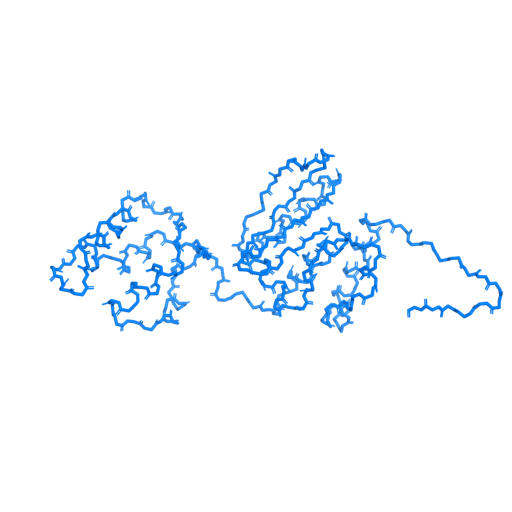740 9.098 1.00 73.69 70 LYS A N 1
ATOM 544 C CA . LYS A 1 70 ? -18.103 -7.813 8.546 1.00 73.69 70 LYS A CA 1
ATOM 545 C C . LYS A 1 70 ? -18.887 -6.510 8.725 1.00 73.69 70 LYS A C 1
ATOM 547 O O . LYS A 1 70 ? -19.995 -6.396 8.208 1.00 73.69 70 LYS A O 1
ATOM 552 N N . THR A 1 71 ? -18.356 -5.542 9.472 1.00 75.06 71 THR A N 1
ATOM 553 C CA . THR A 1 71 ? -18.982 -4.227 9.636 1.00 75.06 71 THR A CA 1
ATOM 554 C C . THR A 1 71 ? -18.353 -3.214 8.682 1.00 75.06 71 THR A C 1
ATOM 556 O O . THR A 1 71 ? -17.235 -3.387 8.204 1.00 75.06 71 THR A O 1
ATOM 559 N N . LYS A 1 72 ? -19.041 -2.094 8.437 1.00 74.00 72 LYS A N 1
ATOM 560 C CA . LYS A 1 72 ? -18.491 -0.955 7.676 1.00 74.00 72 LYS A CA 1
ATOM 561 C C . LYS A 1 72 ? -17.482 -0.125 8.494 1.00 74.00 72 LYS A C 1
ATOM 563 O O . LYS A 1 72 ? -17.238 1.036 8.183 1.00 74.00 72 LYS A O 1
ATOM 568 N N . LEU A 1 73 ? -16.900 -0.711 9.548 1.00 82.88 73 LEU A N 1
ATOM 569 C CA . LEU A 1 73 ? -16.017 -0.017 10.482 1.00 82.88 73 LEU A CA 1
ATOM 570 C C . LEU A 1 73 ? -14.713 0.426 9.830 1.00 82.88 73 LEU A C 1
ATOM 572 O O . LEU A 1 73 ? -14.213 1.494 10.159 1.00 82.88 73 LEU A O 1
ATOM 576 N N . PHE A 1 74 ? -14.137 -0.369 8.935 1.00 81.25 74 PHE A N 1
ATOM 577 C CA . PHE A 1 74 ? -12.885 -0.020 8.271 1.00 81.25 74 PHE A CA 1
ATOM 578 C C . PHE A 1 74 ? -13.186 0.719 6.968 1.00 81.25 74 PHE A C 1
ATOM 580 O O . PHE A 1 74 ? -13.868 0.181 6.099 1.00 81.25 74 PHE A O 1
ATOM 587 N N . ARG A 1 75 ? -12.679 1.952 6.812 1.00 68.50 75 ARG A N 1
ATOM 588 C CA . ARG A 1 75 ? -12.851 2.701 5.551 1.00 68.50 75 ARG A CA 1
ATOM 589 C C . ARG A 1 75 ? -11.900 2.235 4.450 1.00 68.50 75 ARG A C 1
ATOM 591 O O . ARG A 1 75 ? -12.208 2.382 3.271 1.00 68.50 75 ARG A O 1
ATOM 598 N N . GLY A 1 76 ? -10.771 1.628 4.819 1.00 61.88 76 GLY A N 1
ATOM 599 C CA . GLY A 1 76 ? -9.966 0.852 3.877 1.00 61.88 76 GLY A CA 1
ATOM 600 C C . GLY A 1 76 ? -10.671 -0.464 3.539 1.00 61.88 76 GLY A C 1
ATOM 601 O O . GLY A 1 76 ? -11.206 -1.108 4.439 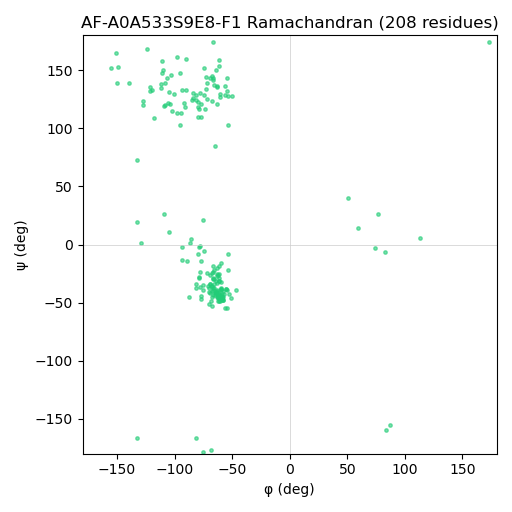1.00 61.88 76 GLY A O 1
ATOM 602 N N . ARG A 1 77 ? -10.652 -0.888 2.264 1.00 60.78 77 ARG A N 1
ATOM 603 C CA . ARG A 1 77 ? -11.130 -2.223 1.850 1.00 60.78 77 ARG A CA 1
ATOM 604 C C . ARG A 1 77 ? -10.228 -3.292 2.472 1.00 60.78 77 ARG A C 1
ATOM 606 O O . ARG A 1 77 ? -9.247 -3.705 1.860 1.00 60.78 77 ARG A O 1
ATOM 613 N N . TYR A 1 78 ? -10.523 -3.675 3.708 1.00 60.09 78 TYR A N 1
ATOM 614 C CA . TYR A 1 78 ? -9.805 -4.694 4.459 1.00 60.09 78 TYR A CA 1
ATOM 615 C C . TYR A 1 78 ? -10.671 -5.962 4.572 1.00 60.09 78 TYR A C 1
ATOM 617 O O . TYR A 1 78 ? -11.868 -5.828 4.816 1.00 60.09 78 TYR A O 1
ATOM 625 N N . PRO A 1 79 ? -10.099 -7.170 4.420 1.00 66.19 79 PRO A N 1
ATOM 626 C CA . PRO A 1 79 ? -8.719 -7.437 4.010 1.00 66.19 79 PRO A CA 1
ATOM 627 C C . PRO A 1 79 ? -8.463 -7.001 2.559 1.00 66.19 79 PRO A C 1
ATOM 629 O O . PRO A 1 79 ? -9.324 -7.143 1.696 1.00 66.19 79 PRO A O 1
ATOM 632 N N . ILE A 1 80 ? -7.264 -6.477 2.279 1.00 73.75 80 ILE A N 1
ATOM 633 C CA . ILE A 1 80 ? -6.827 -6.245 0.896 1.00 73.75 80 ILE A CA 1
ATOM 634 C C . ILE A 1 80 ? -6.372 -7.604 0.348 1.00 73.75 80 ILE A C 1
ATOM 636 O O . ILE A 1 80 ? -5.403 -8.155 0.882 1.00 73.75 80 ILE A O 1
ATOM 640 N N . PRO A 1 81 ? -7.028 -8.170 -0.683 1.00 83.19 81 PRO A N 1
ATOM 641 C CA . PRO A 1 81 ? -6.596 -9.434 -1.258 1.00 83.19 81 PRO A CA 1
ATOM 642 C C . PRO A 1 81 ? -5.177 -9.289 -1.798 1.00 83.19 81 PRO A C 1
ATOM 644 O O . PRO A 1 81 ? -4.915 -8.395 -2.603 1.00 83.19 81 PRO A O 1
ATOM 647 N N . LEU A 1 82 ? -4.280 -10.205 -1.416 1.00 86.31 82 LEU A N 1
ATOM 648 C CA . LEU A 1 82 ? -2.932 -10.275 -1.999 1.00 86.31 82 LEU A CA 1
ATOM 649 C C . LEU A 1 82 ? -2.979 -10.504 -3.509 1.00 86.31 82 LEU A C 1
ATOM 651 O O . LEU A 1 82 ? -1.990 -10.279 -4.190 1.00 86.31 82 LEU A O 1
ATOM 655 N N . ALA A 1 83 ? -4.136 -10.920 -4.031 1.00 86.62 83 ALA A N 1
ATOM 656 C CA . ALA A 1 83 ? -4.315 -11.149 -5.442 1.00 86.62 83 ALA A CA 1
ATOM 657 C C . ALA A 1 83 ? -4.515 -9.890 -6.299 1.00 86.62 83 ALA A C 1
ATOM 659 O O . ALA A 1 83 ? -4.679 -10.009 -7.511 1.00 86.62 83 ALA A O 1
ATOM 660 N N . LYS A 1 84 ? -4.528 -8.701 -5.692 1.00 91.50 84 LYS A N 1
ATOM 661 C CA . LYS A 1 84 ? -4.709 -7.448 -6.422 1.00 91.50 84 LYS A CA 1
ATOM 662 C C . LYS A 1 84 ? -3.467 -7.090 -7.252 1.00 91.50 84 LYS A C 1
ATOM 664 O O . LYS A 1 84 ? -2.384 -6.983 -6.671 1.00 91.50 84 LYS A O 1
ATOM 669 N N . PRO A 1 85 ? -3.599 -6.852 -8.570 1.00 95.06 85 PRO A N 1
ATOM 670 C CA . PRO A 1 85 ? -2.464 -6.517 -9.429 1.00 95.06 85 PRO A CA 1
ATOM 671 C C . PRO A 1 85 ? -1.770 -5.213 -9.011 1.00 95.06 85 PRO A C 1
ATOM 673 O O . PRO A 1 85 ? -0.561 -5.080 -9.176 1.00 95.06 85 PRO A O 1
ATOM 676 N N . GLU A 1 86 ? -2.490 -4.267 -8.404 1.00 95.56 86 GLU A N 1
ATOM 677 C CA . GLU A 1 86 ? -1.949 -2.971 -7.978 1.00 95.56 86 GLU A CA 1
ATOM 678 C C . GLU A 1 86 ? -0.858 -3.103 -6.911 1.00 95.56 86 GLU A C 1
ATOM 680 O O . GLU A 1 86 ? 0.026 -2.253 -6.829 1.00 95.56 86 GLU A O 1
ATOM 685 N N . ILE A 1 87 ? -0.872 -4.192 -6.133 1.00 94.94 87 ILE A N 1
ATOM 686 C CA . ILE A 1 87 ? 0.196 -4.512 -5.178 1.00 94.94 87 ILE A CA 1
ATOM 687 C C . ILE A 1 87 ? 1.507 -4.733 -5.935 1.00 94.94 87 ILE A C 1
ATOM 689 O O . ILE A 1 87 ? 2.527 -4.149 -5.587 1.00 94.94 87 ILE A O 1
ATOM 693 N N . TYR A 1 88 ? 1.465 -5.539 -6.994 1.00 95.81 88 TYR A N 1
ATOM 694 C CA . TYR A 1 88 ? 2.634 -5.924 -7.783 1.00 95.81 88 TYR A CA 1
ATOM 695 C C . TYR A 1 88 ? 3.120 -4.796 -8.698 1.00 95.81 88 TYR A C 1
ATOM 697 O O . TYR A 1 88 ? 4.326 -4.593 -8.846 1.00 95.81 88 TYR A O 1
ATOM 705 N N . LYS A 1 89 ? 2.190 -3.996 -9.233 1.00 96.94 89 LYS A N 1
ATOM 706 C CA . LYS A 1 89 ? 2.515 -2.753 -9.946 1.00 96.94 89 LYS A CA 1
ATOM 707 C C . LYS A 1 89 ? 3.230 -1.761 -9.031 1.00 96.94 89 LYS A C 1
ATOM 709 O O . LYS A 1 89 ? 4.256 -1.212 -9.406 1.00 96.94 89 LYS A O 1
ATOM 714 N N . LEU A 1 90 ? 2.751 -1.582 -7.797 1.00 95.62 90 LEU A N 1
ATOM 715 C CA . LEU A 1 90 ? 3.432 -0.729 -6.822 1.00 95.62 90 LEU A CA 1
ATOM 716 C C . LEU A 1 90 ? 4.793 -1.301 -6.410 1.00 95.62 90 LEU A C 1
ATOM 718 O O . LEU A 1 90 ? 5.753 -0.550 -6.269 1.00 95.62 90 LEU A O 1
ATOM 722 N N . MET A 1 91 ? 4.891 -2.623 -6.242 1.00 93.56 91 MET A N 1
ATOM 723 C CA . MET A 1 91 ? 6.160 -3.289 -5.947 1.00 93.56 91 MET A CA 1
ATOM 724 C C . MET A 1 91 ? 7.194 -3.055 -7.041 1.00 93.56 91 MET A C 1
ATOM 726 O O . MET A 1 91 ? 8.340 -2.815 -6.695 1.00 93.56 91 MET A O 1
ATOM 730 N N . THR A 1 92 ? 6.797 -3.049 -8.316 1.00 93.38 92 THR A N 1
ATOM 731 C CA . THR A 1 92 ? 7.688 -2.702 -9.436 1.00 93.38 92 THR A CA 1
ATOM 732 C C . THR A 1 92 ? 8.340 -1.339 -9.223 1.00 93.38 92 THR A C 1
ATOM 734 O O . THR A 1 92 ? 9.558 -1.261 -9.157 1.00 93.38 92 THR A O 1
ATOM 737 N N . HIS A 1 93 ? 7.546 -0.291 -8.992 1.00 93.62 93 HIS A N 1
ATOM 738 C CA . HIS A 1 93 ? 8.074 1.057 -8.751 1.00 93.62 93 HIS A CA 1
ATOM 739 C C . HIS A 1 93 ? 8.998 1.117 -7.528 1.00 93.62 93 HIS A C 1
ATOM 741 O O . HIS A 1 93 ? 10.019 1.797 -7.522 1.00 93.62 93 HIS A O 1
ATOM 747 N N . VAL A 1 94 ? 8.650 0.390 -6.464 1.00 91.94 94 VAL A N 1
ATOM 748 C CA . VAL A 1 94 ? 9.463 0.321 -5.243 1.00 91.94 94 VAL A CA 1
ATOM 749 C C . VAL A 1 94 ? 10.774 -0.443 -5.458 1.00 91.94 94 VAL A C 1
ATOM 751 O O . VAL A 1 94 ? 11.766 -0.102 -4.818 1.00 91.94 94 VAL A O 1
ATOM 754 N N . ILE A 1 95 ? 10.780 -1.471 -6.309 1.00 89.31 95 ILE A N 1
ATOM 755 C CA . ILE A 1 95 ? 11.983 -2.220 -6.696 1.00 89.31 95 ILE A CA 1
ATOM 756 C C . ILE A 1 95 ? 12.890 -1.323 -7.537 1.00 89.31 95 ILE A C 1
ATOM 758 O O . ILE A 1 95 ? 14.070 -1.209 -7.226 1.00 89.31 95 ILE A O 1
ATOM 762 N N . ASN A 1 96 ? 12.320 -0.656 -8.538 1.00 88.38 96 ASN A N 1
ATOM 763 C C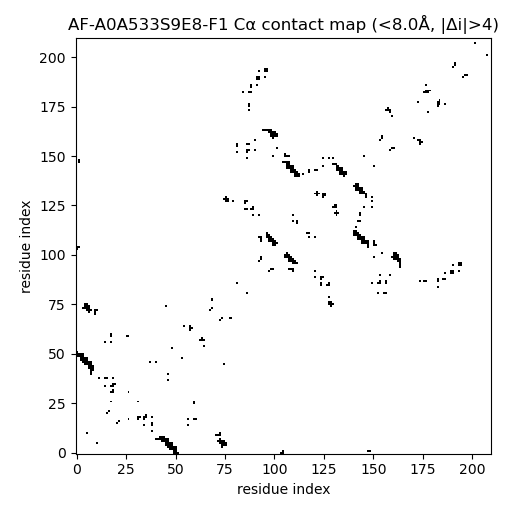A . ASN A 1 96 ? 13.064 0.181 -9.466 1.00 88.38 96 ASN A CA 1
ATOM 764 C C . ASN A 1 96 ? 13.638 1.414 -8.767 1.00 88.38 96 ASN A C 1
ATOM 766 O O . ASN A 1 96 ? 14.825 1.650 -8.834 1.00 88.38 96 ASN A O 1
ATOM 770 N N . GLU A 1 97 ? 12.844 2.205 -8.049 1.00 89.56 97 GLU A N 1
ATOM 771 C CA . GLU A 1 97 ? 13.274 3.548 -7.613 1.00 89.56 97 GLU A CA 1
ATOM 772 C C . GLU A 1 97 ? 13.001 3.818 -6.127 1.00 89.56 97 GLU A C 1
ATOM 774 O O . GLU A 1 97 ? 12.921 4.952 -5.651 1.00 89.56 97 GLU A O 1
ATOM 779 N N . GLY A 1 98 ? 12.812 2.755 -5.349 1.00 89.94 98 GLY A N 1
ATOM 780 C CA . GLY A 1 98 ? 12.354 2.867 -3.977 1.00 89.94 98 GLY A CA 1
ATOM 781 C C . GLY A 1 98 ? 13.133 2.054 -2.959 1.00 89.94 98 GLY A C 1
ATOM 782 O O . GLY A 1 98 ? 14.253 1.569 -3.139 1.00 89.94 98 GLY A O 1
ATOM 783 N N . SER A 1 99 ? 12.515 1.961 -1.789 1.00 89.81 99 SER A N 1
ATOM 784 C CA . SER A 1 99 ? 12.965 1.095 -0.714 1.00 89.81 99 SER A CA 1
ATOM 785 C C . SER A 1 99 ? 11.813 0.740 0.206 1.00 89.81 99 SER A C 1
ATOM 787 O O . SER A 1 99 ? 10.879 1.521 0.400 1.00 89.81 99 SER A O 1
ATOM 789 N N . VAL A 1 100 ? 11.904 -0.428 0.836 1.00 90.19 100 VAL A N 1
ATOM 790 C CA . VAL A 1 100 ? 11.022 -0.813 1.938 1.00 90.19 100 VAL A CA 1
ATOM 791 C C . VAL A 1 100 ? 11.859 -1.244 3.122 1.00 90.19 100 VAL A C 1
ATOM 793 O O . VAL A 1 100 ? 12.648 -2.181 3.055 1.00 90.19 100 VAL A O 1
ATOM 796 N N . LYS A 1 101 ? 11.640 -0.588 4.258 1.00 88.56 101 LYS A N 1
ATOM 797 C CA . LYS A 1 101 ? 12.165 -1.034 5.542 1.00 88.56 101 LYS A CA 1
ATOM 798 C C . LYS A 1 101 ? 11.258 -2.125 6.101 1.00 88.56 101 LYS A C 1
ATOM 800 O O . LYS A 1 101 ? 10.050 -1.919 6.213 1.00 88.56 101 LYS A O 1
ATOM 805 N N . GLY A 1 102 ? 11.844 -3.256 6.489 1.00 83.31 102 GLY A N 1
ATOM 806 C CA . GLY A 1 102 ? 11.154 -4.340 7.192 1.00 83.31 102 GLY A CA 1
ATOM 807 C C . GLY A 1 102 ? 11.000 -4.095 8.702 1.00 83.31 102 GLY A C 1
ATOM 808 O O . GLY A 1 102 ? 11.214 -2.994 9.217 1.00 83.31 102 GLY A O 1
ATOM 809 N N . GLY A 1 103 ? 10.643 -5.149 9.438 1.00 82.00 103 GLY A N 1
ATOM 810 C CA . GLY A 1 103 ? 10.590 -5.150 10.905 1.00 82.00 103 GLY A CA 1
ATOM 811 C C . GLY A 1 103 ? 9.262 -4.670 11.508 1.00 82.00 103 GLY A C 1
ATOM 812 O O . GLY A 1 103 ? 8.199 -4.761 10.898 1.00 82.00 103 GLY A O 1
ATOM 813 N N . ARG A 1 104 ? 9.301 -4.173 12.755 1.00 78.25 104 ARG A N 1
ATOM 814 C CA . ARG A 1 104 ? 8.095 -3.893 13.571 1.00 78.25 104 ARG A CA 1
ATOM 815 C C . ARG A 1 104 ? 7.208 -2.769 13.015 1.00 78.25 104 ARG A C 1
ATOM 817 O O . ARG A 1 104 ? 5.992 -2.763 13.237 1.00 78.25 104 ARG A O 1
ATOM 824 N N . ASN A 1 105 ? 7.807 -1.810 12.313 1.00 80.62 105 ASN A N 1
ATOM 825 C CA . ASN A 1 105 ? 7.125 -0.672 11.700 1.00 80.62 105 ASN A CA 1
ATOM 826 C C . ASN A 1 105 ? 7.613 -0.507 10.256 1.00 80.62 105 ASN A C 1
ATOM 828 O O . ASN A 1 105 ? 8.419 0.388 9.992 1.00 80.62 105 ASN A O 1
ATOM 832 N N . PRO A 1 106 ? 7.192 -1.410 9.358 1.00 87.44 106 PRO A N 1
ATOM 833 C CA . PRO A 1 106 ? 7.667 -1.396 7.991 1.00 87.44 106 PRO A CA 1
ATOM 834 C C . PRO A 1 106 ? 7.142 -0.156 7.282 1.00 87.44 106 PRO A C 1
ATOM 836 O O . PRO A 1 106 ? 6.053 0.322 7.596 1.00 87.44 106 PRO A O 1
ATOM 839 N N . ARG A 1 107 ? 7.938 0.405 6.382 1.00 89.06 107 ARG A N 1
ATOM 840 C CA . ARG A 1 107 ? 7.623 1.645 5.665 1.00 89.06 107 ARG A CA 1
ATOM 841 C C . ARG A 1 107 ? 8.293 1.596 4.310 1.00 89.06 107 ARG A C 1
ATOM 843 O O . ARG A 1 107 ? 9.440 1.162 4.248 1.00 89.06 107 ARG A O 1
ATOM 850 N N . GLY A 1 108 ? 7.592 2.039 3.277 1.00 90.69 108 GLY A N 1
ATOM 851 C CA . GLY A 1 108 ? 8.170 2.171 1.950 1.00 90.69 108 GLY A CA 1
ATOM 852 C C . GLY A 1 108 ? 8.316 3.626 1.540 1.00 90.69 108 GLY A C 1
ATOM 853 O O . GLY A 1 108 ? 7.626 4.503 2.067 1.00 90.69 108 GLY A O 1
ATOM 854 N N . VAL A 1 109 ? 9.219 3.858 0.604 1.00 93.12 109 VAL A N 1
ATOM 855 C CA . VAL A 1 109 ? 9.403 5.134 -0.078 1.00 93.12 109 VAL A CA 1
ATOM 856 C C . VAL A 1 109 ? 9.670 4.834 -1.546 1.00 93.12 109 VAL A C 1
ATOM 858 O O . VAL A 1 109 ? 10.386 3.884 -1.853 1.00 93.12 109 VAL A O 1
ATOM 861 N N . TYR A 1 110 ? 9.077 5.632 -2.421 1.00 93.69 110 TYR A N 1
ATOM 862 C CA . TYR A 1 110 ? 9.401 5.719 -3.840 1.00 93.69 110 TYR A CA 1
ATOM 863 C C . TYR A 1 110 ? 10.034 7.084 -4.112 1.00 93.69 110 TYR A C 1
ATOM 865 O O . TYR A 1 110 ? 9.494 8.083 -3.626 1.00 93.69 110 TYR A O 1
ATOM 873 N N . CYS A 1 111 ? 11.131 7.133 -4.861 1.00 91.94 111 CYS A N 1
ATOM 874 C CA . CYS A 1 111 ? 11.896 8.350 -5.110 1.00 91.94 111 CYS A CA 1
ATOM 875 C C . CYS A 1 111 ? 12.094 8.542 -6.613 1.00 91.94 111 CYS A C 1
ATOM 877 O O . CYS A 1 111 ? 12.723 7.704 -7.234 1.00 91.94 111 CYS A O 1
ATOM 879 N N . ASN A 1 112 ? 11.623 9.633 -7.208 1.00 91.75 112 ASN A N 1
ATOM 880 C CA . ASN A 1 112 ? 11.928 9.931 -8.607 1.00 91.75 112 ASN A CA 1
ATOM 881 C C . ASN A 1 112 ? 11.966 11.450 -8.829 1.00 91.75 112 ASN A C 1
ATOM 883 O O . ASN A 1 112 ? 11.347 12.215 -8.092 1.00 91.75 112 ASN A O 1
ATOM 887 N N . LEU A 1 113 ? 12.725 11.911 -9.820 1.00 91.25 113 LEU A N 1
ATOM 888 C CA . LEU A 1 113 ? 12.730 13.327 -10.196 1.00 91.25 113 LEU A CA 1
ATOM 889 C C . LEU A 1 113 ? 11.507 13.691 -11.047 1.00 91.25 113 LEU A C 1
ATOM 891 O O . LEU A 1 113 ? 11.045 14.830 -10.992 1.00 91.25 113 LEU A O 1
ATOM 895 N N . ASP A 1 114 ? 10.952 12.733 -11.791 1.00 90.69 114 ASP A N 1
ATOM 896 C CA . ASP A 1 114 ? 9.745 12.936 -12.583 1.00 90.69 114 ASP A CA 1
ATOM 897 C C . ASP A 1 114 ? 8.485 12.866 -11.703 1.00 90.69 114 ASP A C 1
ATOM 899 O O . ASP A 1 114 ? 8.055 11.816 -11.213 1.00 90.69 114 ASP A O 1
ATOM 903 N N . LEU A 1 115 ? 7.849 14.025 -11.526 1.00 90.44 115 LEU A N 1
ATOM 904 C CA . LEU A 1 115 ? 6.638 14.180 -10.724 1.00 90.44 115 LEU A CA 1
ATOM 905 C C . LEU A 1 115 ? 5.414 13.452 -11.305 1.00 90.44 115 LEU A C 1
ATOM 907 O O . LEU A 1 115 ? 4.490 13.136 -10.547 1.00 90.44 115 LEU A O 1
ATOM 911 N N . SER A 1 116 ? 5.393 13.153 -12.605 1.00 92.44 116 SER A N 1
ATOM 912 C CA . SER A 1 116 ? 4.299 12.405 -13.234 1.00 92.44 116 SER A CA 1
ATOM 913 C C . SER A 1 116 ? 4.268 10.948 -12.755 1.00 92.44 116 SER A C 1
ATOM 915 O O . SER A 1 116 ? 3.200 10.395 -12.470 1.00 92.44 116 SER A O 1
ATOM 917 N N . LEU A 1 117 ? 5.437 10.345 -12.524 1.00 93.44 117 LEU A N 1
ATOM 918 C CA . LEU A 1 117 ? 5.547 8.992 -11.980 1.00 93.44 117 LEU A CA 1
ATOM 919 C C . LEU A 1 117 ? 5.063 8.929 -10.529 1.00 93.44 117 LEU A C 1
ATOM 921 O O . LEU A 1 117 ? 4.368 7.988 -10.132 1.00 93.44 117 LEU A O 1
ATOM 925 N N . HIS A 1 118 ? 5.304 9.988 -9.751 1.00 94.31 118 HIS A N 1
ATOM 926 C CA . HIS A 1 118 ? 4.730 10.122 -8.413 1.00 94.31 118 HIS A CA 1
ATOM 927 C C . HIS A 1 118 ? 3.196 10.155 -8.421 1.00 94.31 118 HIS A C 1
ATOM 929 O O . HIS A 1 118 ? 2.572 9.694 -7.459 1.00 94.31 118 HIS A O 1
ATOM 935 N N . GLU A 1 119 ? 2.549 10.684 -9.464 1.00 93.31 119 GLU A N 1
ATOM 936 C CA . GLU A 1 119 ? 1.089 10.598 -9.605 1.00 93.31 119 GLU A CA 1
ATOM 937 C C . GLU A 1 119 ? 0.623 9.170 -9.848 1.00 93.31 119 GLU A C 1
ATOM 939 O O . GLU A 1 119 ? -0.307 8.716 -9.177 1.00 93.31 119 GLU A O 1
ATOM 944 N N . SER A 1 120 ? 1.291 8.441 -10.739 1.00 93.56 120 SER A N 1
ATOM 945 C CA . SER A 1 120 ? 1.000 7.030 -11.014 1.00 93.56 120 SER A CA 1
ATOM 946 C C . SER A 1 120 ? 1.144 6.168 -9.758 1.00 93.56 120 SER A C 1
ATOM 948 O O . SER A 1 120 ? 0.221 5.434 -9.391 1.00 93.56 120 SER A O 1
ATOM 950 N N . VAL A 1 121 ? 2.238 6.342 -9.012 1.00 95.62 121 VAL A N 1
ATOM 951 C CA . VAL A 1 121 ? 2.458 5.667 -7.724 1.00 95.62 121 VAL A CA 1
ATOM 952 C C . VAL A 1 121 ? 1.391 6.060 -6.696 1.00 95.62 121 VAL A C 1
ATOM 954 O O . VAL A 1 121 ? 0.857 5.200 -5.994 1.00 95.62 121 VAL A O 1
ATOM 957 N N . SER A 1 122 ? 1.010 7.340 -6.628 1.00 94.56 122 SER A N 1
ATOM 958 C CA . SER A 1 122 ? -0.048 7.802 -5.715 1.00 94.56 122 SER A CA 1
ATOM 959 C C . SER A 1 122 ? -1.409 7.180 -6.050 1.00 94.56 122 SER A C 1
ATOM 961 O O . SER A 1 122 ? -2.122 6.752 -5.142 1.00 94.56 122 SER A O 1
ATOM 963 N N . LYS A 1 123 ? -1.753 7.045 -7.339 1.00 94.25 123 LYS A N 1
ATOM 964 C CA . LYS A 1 123 ? -2.977 6.361 -7.796 1.00 94.25 123 LYS A CA 1
ATOM 965 C C . LYS A 1 123 ? -2.991 4.890 -7.373 1.00 94.25 123 LYS A C 1
ATOM 967 O O . LYS A 1 123 ? -4.013 4.414 -6.876 1.00 94.25 123 LYS A O 1
ATOM 972 N N . LEU A 1 124 ? -1.860 4.187 -7.483 1.00 95.25 124 LEU A N 1
ATOM 973 C CA . LEU A 1 124 ? -1.730 2.809 -6.992 1.00 95.25 124 LEU A CA 1
ATOM 974 C C . LEU A 1 124 ? -1.946 2.734 -5.474 1.00 95.25 124 LEU A C 1
ATOM 976 O O . LEU A 1 124 ? -2.741 1.921 -5.004 1.00 95.25 124 LEU A O 1
ATOM 980 N N . ILE A 1 125 ? -1.327 3.627 -4.701 1.00 92.38 125 ILE A N 1
ATOM 981 C CA . ILE A 1 125 ? -1.510 3.703 -3.242 1.00 92.38 125 ILE A CA 1
ATOM 982 C C . ILE A 1 125 ? -2.985 3.955 -2.877 1.00 92.38 125 ILE A C 1
ATOM 984 O O . ILE A 1 125 ? -3.525 3.282 -1.993 1.00 92.38 125 ILE A O 1
ATOM 988 N N . HIS A 1 126 ? -3.654 4.861 -3.598 1.00 89.00 126 HIS A N 1
ATOM 989 C CA . HIS A 1 126 ? -5.076 5.170 -3.417 1.00 89.00 126 HIS A CA 1
ATOM 990 C C . HIS A 1 126 ? -5.975 3.972 -3.737 1.00 89.00 126 HIS A C 1
ATOM 992 O O . HIS A 1 126 ? -6.888 3.665 -2.970 1.00 89.00 126 HIS A O 1
ATOM 998 N N . SER A 1 127 ? -5.682 3.224 -4.805 1.00 89.19 127 SER A N 1
ATOM 999 C CA . SER A 1 127 ? -6.426 2.005 -5.166 1.00 89.19 127 SER A CA 1
ATOM 1000 C C . SER A 1 127 ? -6.333 0.896 -4.101 1.00 89.19 127 SER A C 1
ATOM 1002 O O . SER A 1 127 ? -7.250 0.082 -3.931 1.00 89.19 127 SER A O 1
ATOM 1004 N N . LEU A 1 128 ? -5.244 0.901 -3.324 1.00 88.00 128 LEU A N 1
ATOM 1005 C CA . LEU A 1 128 ? -5.016 0.015 -2.184 1.00 88.00 128 LEU A CA 1
ATOM 1006 C C . LEU A 1 128 ? -5.634 0.552 -0.880 1.00 88.00 128 LEU A C 1
ATOM 1008 O O . LEU A 1 128 ? -5.478 -0.066 0.171 1.00 88.00 128 LEU A O 1
ATOM 1012 N N . GLY A 1 129 ? -6.373 1.663 -0.932 1.00 80.56 129 GLY A N 1
ATOM 1013 C CA . GLY A 1 129 ? -7.097 2.221 0.211 1.00 80.56 129 GLY A CA 1
ATOM 1014 C C . GLY A 1 129 ? -6.208 2.962 1.210 1.00 80.56 129 GLY A C 1
ATOM 1015 O O . GLY A 1 129 ? -6.545 3.023 2.390 1.00 80.56 129 GLY A O 1
ATOM 1016 N N . SER A 1 130 ? -5.067 3.495 0.768 1.00 82.88 130 SER A N 1
ATOM 1017 C CA . SER A 1 130 ? -4.209 4.373 1.570 1.00 82.88 130 SER A CA 1
ATOM 1018 C C . SER A 1 130 ? -3.978 5.696 0.843 1.00 82.88 130 SER A C 1
ATOM 1020 O O . SER A 1 130 ? -4.302 5.811 -0.329 1.00 82.88 130 SER A O 1
ATOM 1022 N N . HIS A 1 131 ? -3.416 6.695 1.520 1.00 79.81 131 HIS A N 1
ATOM 1023 C CA . HIS A 1 131 ? -3.120 7.999 0.923 1.00 79.81 131 HIS A CA 1
ATOM 1024 C C . HIS A 1 131 ? -1.617 8.118 0.664 1.00 79.81 131 HIS A C 1
ATOM 1026 O O . HIS A 1 131 ? -0.810 7.806 1.546 1.00 79.81 131 HIS A O 1
ATOM 1032 N N . GLY A 1 132 ? -1.246 8.538 -0.547 1.00 72.94 132 GLY A N 1
ATOM 1033 C CA . GLY A 1 132 ? 0.142 8.833 -0.891 1.00 72.94 132 GLY A CA 1
ATOM 1034 C C . GLY A 1 132 ? 0.519 10.211 -0.358 1.00 72.94 132 GLY A C 1
ATOM 1035 O O . GLY A 1 132 ? -0.072 11.205 -0.765 1.00 72.94 132 GLY A O 1
ATOM 1036 N N . ASN A 1 133 ? 1.497 10.283 0.545 1.00 82.94 133 ASN A N 1
ATOM 1037 C CA . ASN A 1 133 ? 2.029 11.565 1.013 1.00 82.94 133 ASN A CA 1
ATOM 1038 C C . ASN A 1 133 ? 3.342 11.859 0.297 1.00 82.94 133 ASN A C 1
ATOM 1040 O O . ASN A 1 133 ? 4.240 11.012 0.303 1.00 82.94 133 ASN A O 1
ATOM 1044 N N . ARG A 1 134 ? 3.465 13.057 -0.277 1.00 87.19 134 ARG A N 1
ATOM 1045 C CA . ARG A 1 134 ? 4.711 13.523 -0.888 1.00 87.19 134 ARG A CA 1
ATOM 1046 C C . ARG A 1 134 ? 5.522 14.367 0.081 1.00 87.19 134 ARG A C 1
ATOM 1048 O O . ARG A 1 134 ? 4.962 15.076 0.914 1.00 87.19 134 ARG A O 1
ATOM 1055 N N . ARG A 1 135 ? 6.841 14.295 -0.044 1.00 89.62 135 ARG A N 1
ATOM 1056 C CA . ARG A 1 135 ? 7.786 15.187 0.633 1.00 89.62 135 ARG A CA 1
ATOM 1057 C C . ARG A 1 135 ? 9.048 15.339 -0.205 1.00 89.62 135 ARG A C 1
ATOM 1059 O O . ARG A 1 135 ? 9.293 14.523 -1.085 1.00 89.62 135 ARG A O 1
ATOM 1066 N N . ILE A 1 136 ? 9.859 16.337 0.115 1.00 89.44 136 ILE A N 1
ATOM 1067 C CA . ILE A 1 136 ? 11.227 16.418 -0.394 1.00 89.44 136 ILE A CA 1
ATOM 1068 C C . ILE A 1 136 ? 12.127 15.573 0.513 1.00 89.44 136 ILE A C 1
ATOM 1070 O O . ILE A 1 136 ? 12.077 15.700 1.741 1.00 89.44 136 ILE A O 1
ATOM 1074 N N . GLY A 1 137 ? 12.862 14.642 -0.094 1.00 84.44 137 GLY A N 1
ATOM 1075 C CA . GLY A 1 137 ? 13.796 13.741 0.571 1.00 84.44 137 GLY A CA 1
ATOM 1076 C C . GLY A 1 137 ? 15.107 14.414 0.975 1.00 84.44 137 GLY A C 1
ATOM 1077 O O . GLY A 1 137 ? 15.310 15.609 0.768 1.00 84.44 137 GLY A O 1
ATOM 1078 N N . LYS A 1 138 ? 16.021 13.627 1.555 1.00 75.19 138 LYS A N 1
ATOM 1079 C CA . LYS A 1 138 ? 17.305 14.124 2.090 1.00 75.19 138 LYS A CA 1
ATOM 1080 C C . LYS A 1 138 ? 18.217 14.734 1.012 1.00 75.19 138 LYS A C 1
ATOM 1082 O O . LYS A 1 138 ? 18.984 15.635 1.326 1.00 75.19 138 LYS A O 1
ATOM 1087 N N . ASP A 1 139 ? 18.073 14.287 -0.233 1.00 81.62 139 ASP A N 1
ATOM 1088 C CA . ASP A 1 139 ? 18.928 14.675 -1.362 1.00 81.62 139 ASP A CA 1
ATOM 1089 C C . ASP A 1 139 ? 18.187 15.584 -2.364 1.00 81.62 139 ASP A C 1
ATOM 1091 O O . ASP A 1 139 ? 18.486 15.586 -3.553 1.00 81.62 139 ASP A O 1
ATOM 1095 N N . ASN A 1 140 ? 17.168 16.319 -1.901 1.00 86.00 140 ASN A N 1
ATOM 1096 C CA . ASN A 1 140 ? 16.255 17.124 -2.728 1.00 86.00 140 ASN A CA 1
ATOM 1097 C C . ASN A 1 140 ? 15.471 16.339 -3.797 1.00 86.00 140 ASN A C 1
ATOM 1099 O O . ASN A 1 140 ? 14.828 16.933 -4.659 1.00 86.00 140 ASN A O 1
ATOM 1103 N N . VAL A 1 141 ? 15.457 15.008 -3.707 1.00 88.00 141 VAL A N 1
ATOM 1104 C CA . VAL A 1 141 ? 14.645 14.148 -4.571 1.00 88.00 141 VAL A CA 1
ATOM 1105 C C . VAL A 1 141 ? 13.226 14.052 -3.999 1.00 88.00 141 VAL A C 1
ATOM 1107 O O . VAL A 1 141 ? 13.074 13.784 -2.800 1.00 88.00 141 VAL A O 1
ATOM 1110 N N . PRO A 1 142 ? 12.174 14.269 -4.806 1.00 93.12 142 PRO A N 1
ATOM 1111 C CA . PRO A 1 142 ? 10.803 14.015 -4.391 1.00 93.12 142 PRO A CA 1
ATOM 1112 C C . PRO A 1 142 ? 10.602 12.565 -3.933 1.00 93.12 142 PRO A C 1
ATOM 1114 O O . PRO A 1 142 ? 11.052 11.608 -4.557 1.00 93.12 142 PRO A O 1
ATOM 1117 N N . GLU A 1 143 ? 9.890 12.393 -2.825 1.00 94.31 143 GLU A N 1
ATOM 1118 C CA . GLU A 1 143 ? 9.572 11.094 -2.247 1.00 94.31 143 GLU A CA 1
ATOM 1119 C C . GLU A 1 143 ? 8.055 10.923 -2.152 1.00 94.31 143 GLU A C 1
ATOM 1121 O O . GLU A 1 143 ? 7.349 11.811 -1.672 1.00 94.31 143 GLU A O 1
ATOM 1126 N N . THR A 1 144 ? 7.535 9.756 -2.532 1.00 94.94 144 THR A N 1
ATOM 1127 C CA . THR A 1 144 ? 6.178 9.316 -2.179 1.00 94.94 144 THR A CA 1
ATOM 1128 C C . THR A 1 144 ? 6.233 8.241 -1.112 1.00 94.94 144 THR A C 1
ATOM 1130 O O . THR A 1 144 ? 6.844 7.185 -1.269 1.00 94.94 144 THR A O 1
ATOM 1133 N N . TYR A 1 145 ? 5.570 8.526 0.001 1.00 92.69 145 TYR A N 1
ATOM 1134 C CA . TYR A 1 145 ? 5.513 7.648 1.151 1.00 92.69 145 TYR A CA 1
ATOM 1135 C C . TYR A 1 145 ? 4.526 6.502 0.935 1.00 92.69 145 TYR A C 1
ATOM 1137 O O . TYR A 1 145 ? 3.351 6.721 0.633 1.00 92.69 145 TYR A O 1
ATOM 1145 N N . VAL A 1 146 ? 4.986 5.282 1.207 1.00 91.06 146 VAL A N 1
ATOM 1146 C CA . VAL A 1 146 ? 4.153 4.080 1.242 1.00 91.06 146 VAL A CA 1
ATOM 1147 C C . VAL A 1 146 ? 3.902 3.688 2.695 1.00 91.06 146 VAL A C 1
ATOM 1149 O O . VAL A 1 146 ? 4.825 3.421 3.477 1.00 91.06 146 VAL A O 1
ATOM 1152 N N . SER A 1 147 ? 2.621 3.649 3.064 1.00 88.19 147 SER A N 1
ATOM 1153 C CA . SER A 1 147 ? 2.187 3.400 4.436 1.00 88.19 147 SER A CA 1
ATOM 1154 C C . SER A 1 147 ? 2.622 2.030 4.956 1.00 88.19 147 SER A C 1
ATOM 1156 O O . SER A 1 147 ? 2.868 1.085 4.205 1.00 88.19 147 SER A O 1
ATOM 1158 N N . ALA A 1 148 ? 2.668 1.890 6.282 1.00 86.19 148 ALA A N 1
ATOM 1159 C CA . ALA A 1 148 ? 3.061 0.632 6.910 1.00 86.19 148 ALA A CA 1
ATOM 1160 C C . ALA A 1 148 ? 2.138 -0.547 6.571 1.00 86.19 148 ALA A C 1
ATOM 1162 O O . ALA A 1 148 ? 2.571 -1.696 6.626 1.00 86.19 148 ALA A O 1
ATOM 1163 N N . ILE A 1 149 ? 0.874 -0.277 6.234 1.00 85.06 149 ILE A N 1
ATOM 1164 C CA . ILE A 1 149 ? -0.087 -1.305 5.823 1.00 85.06 149 ILE A CA 1
ATOM 1165 C C . ILE A 1 149 ? 0.303 -1.845 4.447 1.00 85.06 149 ILE A C 1
ATOM 1167 O O . ILE A 1 149 ? 0.474 -3.052 4.297 1.00 85.06 149 ILE A O 1
ATOM 1171 N N . ILE A 1 150 ? 0.523 -0.956 3.476 1.00 89.81 150 ILE A N 1
ATOM 1172 C CA . ILE A 1 150 ? 0.916 -1.349 2.120 1.00 89.81 150 ILE A CA 1
ATOM 1173 C C . ILE A 1 150 ? 2.319 -1.964 2.117 1.00 89.81 150 ILE A C 1
ATOM 1175 O O . ILE A 1 150 ? 2.526 -2.991 1.483 1.00 89.81 150 ILE A O 1
ATOM 1179 N N . ALA A 1 151 ? 3.266 -1.430 2.892 1.00 90.81 151 ALA A N 1
ATOM 1180 C CA . ALA A 1 151 ? 4.592 -2.033 3.025 1.00 90.81 151 ALA A CA 1
ATOM 1181 C C . ALA A 1 151 ? 4.516 -3.489 3.524 1.00 90.81 151 ALA A C 1
ATOM 1183 O O . ALA A 1 151 ? 5.180 -4.361 2.975 1.00 90.81 151 ALA A O 1
ATOM 1184 N N . ARG A 1 152 ? 3.659 -3.790 4.514 1.00 89.31 152 ARG A N 1
ATOM 1185 C CA . ARG A 1 152 ? 3.413 -5.181 4.953 1.00 89.31 152 ARG A CA 1
ATOM 1186 C C . ARG A 1 152 ? 2.788 -6.028 3.862 1.00 89.31 152 ARG A C 1
ATOM 1188 O O . ARG A 1 152 ? 3.140 -7.195 3.746 1.00 89.31 152 ARG A O 1
ATOM 1195 N N . LEU A 1 153 ? 1.846 -5.453 3.121 1.00 90.44 153 LEU A N 1
ATOM 1196 C CA . LEU A 1 153 ? 1.154 -6.130 2.035 1.00 90.44 153 LEU A CA 1
ATOM 1197 C C . LEU A 1 153 ? 2.149 -6.565 0.956 1.00 90.44 153 LEU A C 1
ATOM 1199 O O . LEU A 1 153 ? 2.165 -7.735 0.598 1.00 90.44 153 LEU A O 1
ATOM 1203 N N . MET A 1 154 ? 3.030 -5.657 0.533 1.00 91.88 154 MET A N 1
ATOM 1204 C CA . MET A 1 154 ? 4.088 -5.939 -0.436 1.00 91.88 154 MET A CA 1
ATOM 1205 C C . MET A 1 154 ? 5.069 -6.996 0.080 1.00 91.88 154 MET A C 1
ATOM 1207 O O . MET A 1 154 ? 5.351 -7.958 -0.625 1.00 91.88 154 MET A O 1
ATOM 1211 N N . ILE A 1 155 ? 5.533 -6.882 1.332 1.00 90.44 155 ILE A N 1
ATOM 1212 C CA . ILE A 1 155 ? 6.424 -7.888 1.942 1.00 90.44 155 ILE A CA 1
ATOM 1213 C C . ILE A 1 155 ? 5.755 -9.265 1.964 1.00 90.44 155 ILE A C 1
ATOM 1215 O O . ILE A 1 155 ? 6.356 -10.262 1.580 1.00 90.44 155 ILE A O 1
ATOM 1219 N N . LYS A 1 156 ? 4.481 -9.324 2.363 1.00 90.25 156 LYS A N 1
ATOM 1220 C CA . LYS A 1 156 ? 3.705 -10.568 2.380 1.00 90.25 156 LYS A CA 1
ATOM 1221 C C . LYS A 1 156 ? 3.451 -11.119 0.971 1.00 90.25 156 LYS A C 1
ATOM 1223 O O . LYS A 1 156 ? 3.327 -12.328 0.818 1.00 90.25 156 LYS A O 1
ATOM 1228 N N . ALA A 1 157 ? 3.380 -10.252 -0.038 1.00 90.69 157 ALA A N 1
ATOM 1229 C CA . ALA A 1 157 ? 3.259 -10.619 -1.448 1.00 90.69 157 ALA A CA 1
ATOM 1230 C C . ALA A 1 157 ? 4.594 -11.050 -2.090 1.00 90.69 157 ALA A C 1
ATOM 1232 O O . ALA A 1 157 ? 4.595 -11.445 -3.255 1.00 90.69 157 ALA A O 1
ATOM 1233 N N . GLY A 1 158 ? 5.706 -11.001 -1.345 1.00 89.19 158 GLY A N 1
ATOM 1234 C CA . GLY A 1 158 ? 7.019 -11.476 -1.783 1.00 89.19 158 GLY A CA 1
ATOM 1235 C C . GLY A 1 158 ? 8.077 -10.386 -1.964 1.00 89.19 158 GLY A C 1
ATOM 1236 O O . GLY A 1 158 ? 9.169 -10.699 -2.421 1.00 89.19 158 GLY A O 1
ATOM 1237 N N . LEU A 1 159 ? 7.801 -9.121 -1.617 1.00 88.62 159 LEU A N 1
ATOM 1238 C CA . LEU A 1 159 ? 8.831 -8.076 -1.644 1.00 88.62 159 LEU A CA 1
ATOM 1239 C C . LEU A 1 159 ? 9.887 -8.331 -0.562 1.00 88.62 159 LEU A C 1
ATOM 1241 O O . LEU A 1 159 ? 9.571 -8.339 0.631 1.00 88.62 159 LEU A O 1
ATOM 1245 N N . VAL A 1 160 ? 11.151 -8.434 -0.958 1.00 87.19 160 VAL A N 1
ATOM 1246 C CA . VAL A 1 160 ? 12.272 -8.459 -0.013 1.00 87.19 160 VAL A CA 1
ATOM 1247 C C . VAL A 1 160 ? 12.542 -7.028 0.483 1.00 87.19 160 VAL A C 1
ATOM 1249 O O . VAL A 1 160 ? 12.801 -6.144 -0.335 1.00 87.19 160 VAL A O 1
ATOM 1252 N N . PRO A 1 161 ? 12.473 -6.747 1.802 1.00 87.69 161 PRO A N 1
ATOM 1253 C CA . PRO A 1 161 ? 12.803 -5.426 2.327 1.00 87.69 161 PRO A CA 1
ATOM 1254 C C . PRO A 1 161 ? 14.271 -5.071 2.083 1.00 87.69 161 PRO A C 1
ATOM 1256 O O . PRO A 1 161 ? 15.165 -5.858 2.380 1.00 87.69 161 PRO A O 1
ATOM 1259 N N . GLY A 1 162 ? 14.522 -3.848 1.639 1.00 81.62 162 GLY A N 1
ATOM 1260 C CA . GLY A 1 162 ? 15.854 -3.350 1.330 1.00 81.62 162 GLY A CA 1
ATOM 1261 C C . GLY A 1 162 ? 15.797 -1.968 0.691 1.00 81.62 162 GLY A C 1
ATOM 1262 O O . GLY A 1 162 ? 14.717 -1.433 0.425 1.00 81.62 162 GLY A O 1
ATOM 1263 N N . LYS A 1 163 ? 16.975 -1.381 0.481 1.00 72.44 163 LYS A N 1
ATOM 1264 C CA . LYS A 1 163 ? 17.159 -0.263 -0.453 1.00 72.44 163 LYS A CA 1
ATOM 1265 C C . LYS A 1 163 ? 17.497 -0.827 -1.830 1.00 72.44 163 LYS A C 1
ATOM 1267 O O . LYS A 1 163 ? 18.042 -1.929 -1.883 1.00 72.44 163 LYS A O 1
ATOM 1272 N N . LYS A 1 164 ? 17.300 -0.033 -2.886 1.00 67.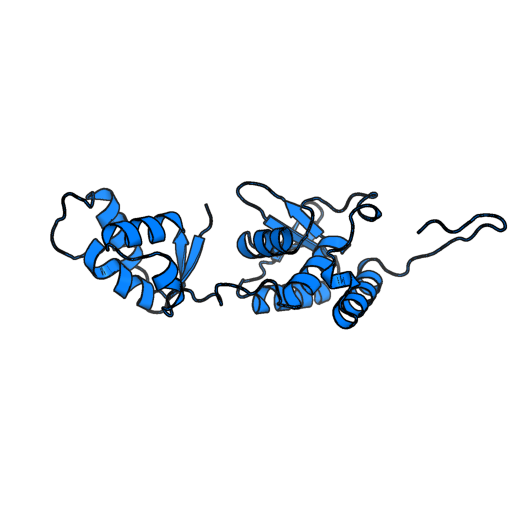06 164 LYS A N 1
ATOM 1273 C CA . LYS A 1 164 ? 18.019 -0.233 -4.147 1.00 67.06 164 LYS A CA 1
ATOM 1274 C C . LYS A 1 164 ? 19.520 -0.260 -3.862 1.00 67.06 164 LYS A C 1
ATOM 1276 O O . LYS A 1 164 ? 20.134 0.757 -3.545 1.00 67.06 164 LYS A O 1
ATOM 1281 N N . THR A 1 165 ? 20.102 -1.450 -3.862 1.00 48.59 165 THR A N 1
ATOM 1282 C CA . THR A 1 165 ? 21.550 -1.666 -3.858 1.00 48.59 165 THR A CA 1
ATOM 1283 C C . THR A 1 165 ? 21.922 -2.226 -5.220 1.00 48.59 165 THR A C 1
ATOM 1285 O O . THR A 1 165 ? 21.129 -2.927 -5.837 1.00 48.59 165 THR A O 1
ATOM 1288 N N . ARG A 1 166 ? 23.138 -1.953 -5.704 1.00 46.41 166 ARG A N 1
ATOM 1289 C CA . ARG A 1 166 ? 23.633 -2.445 -7.008 1.00 46.41 166 ARG A CA 1
ATOM 1290 C C . ARG A 1 166 ? 23.542 -3.979 -7.198 1.00 46.41 166 ARG A C 1
ATOM 1292 O O . ARG A 1 166 ? 23.759 -4.448 -8.303 1.00 46.41 166 ARG A O 1
ATOM 1299 N N . GLY A 1 167 ? 23.203 -4.747 -6.155 1.00 42.41 167 GLY A N 1
ATOM 1300 C CA . GLY A 1 167 ? 22.936 -6.189 -6.192 1.00 42.41 167 GLY A CA 1
ATOM 1301 C C . GLY A 1 167 ? 21.457 -6.591 -6.099 1.00 42.41 167 GLY A C 1
ATOM 1302 O O . GLY A 1 167 ? 21.172 -7.768 -5.907 1.00 42.41 167 GLY A O 1
ATOM 1303 N N . GLN A 1 168 ? 20.500 -5.664 -6.212 1.00 51.00 168 GLN A N 1
ATOM 1304 C CA . GLN A 1 168 ? 19.072 -6.010 -6.185 1.00 51.00 168 GLN A CA 1
ATOM 1305 C C . GLN A 1 168 ? 18.643 -6.839 -7.408 1.00 51.00 168 GLN A C 1
ATOM 1307 O O . GLN A 1 168 ? 17.671 -7.580 -7.312 1.00 51.00 168 GLN A O 1
ATOM 1312 N N . TYR A 1 169 ? 19.442 -6.815 -8.484 1.00 50.75 169 TYR A N 1
ATOM 1313 C CA . TYR A 1 169 ? 19.375 -7.757 -9.608 1.00 50.75 169 TYR A CA 1
ATOM 1314 C C . TYR A 1 169 ? 19.445 -9.235 -9.176 1.00 50.75 169 TYR A C 1
ATOM 1316 O O . TYR A 1 169 ? 18.971 -10.101 -9.898 1.00 50.75 169 TYR A O 1
ATOM 1324 N N . PHE A 1 170 ? 19.980 -9.535 -7.984 1.00 49.62 170 PHE A N 1
ATOM 1325 C CA . PHE A 1 170 ? 20.049 -10.893 -7.433 1.00 49.62 170 PHE A CA 1
ATOM 1326 C C . PHE A 1 170 ? 18.863 -11.259 -6.526 1.00 49.62 170 PHE A C 1
ATOM 1328 O O . PHE A 1 170 ? 18.796 -12.379 -6.018 1.00 49.62 170 PHE A O 1
ATOM 1335 N N . HIS A 1 171 ? 17.920 -10.342 -6.286 1.00 58.91 171 HIS A N 1
ATOM 1336 C CA . HIS A 1 171 ? 16.681 -10.674 -5.590 1.00 58.91 171 HIS A CA 1
ATOM 1337 C C . HIS A 1 171 ? 15.622 -11.086 -6.605 1.00 58.91 171 HIS A C 1
ATOM 1339 O O . HIS A 1 171 ? 15.217 -10.294 -7.452 1.00 58.91 171 HIS A O 1
ATOM 1345 N N . HIS A 1 172 ? 15.148 -12.327 -6.491 1.00 68.12 172 HIS A N 1
ATOM 1346 C CA . HIS A 1 172 ? 14.085 -12.830 -7.351 1.00 68.12 172 HIS A CA 1
ATOM 1347 C C . HIS A 1 172 ? 12.868 -11.907 -7.307 1.00 68.12 172 HIS A C 1
ATOM 1349 O O . HIS A 1 172 ? 12.343 -11.597 -6.230 1.00 68.12 172 HIS A O 1
ATOM 1355 N N . LEU A 1 173 ? 12.405 -11.505 -8.492 1.00 82.56 173 LEU A N 1
ATOM 1356 C CA . LEU A 1 173 ? 11.121 -10.843 -8.623 1.00 82.56 173 LEU A CA 1
ATOM 1357 C C . LEU A 1 173 ? 10.038 -11.727 -7.985 1.00 82.56 173 LEU A C 1
ATOM 1359 O O . LEU A 1 173 ? 10.093 -12.958 -8.080 1.00 82.56 173 LEU A O 1
ATOM 1363 N N . PRO A 1 174 ? 9.037 -11.121 -7.333 1.00 87.56 174 PRO A N 1
ATOM 1364 C CA . PRO A 1 174 ? 7.896 -11.851 -6.810 1.00 87.56 174 PRO A CA 1
ATOM 1365 C C . PRO A 1 174 ? 7.317 -12.758 -7.894 1.00 87.56 174 PRO A C 1
ATOM 1367 O O . PRO A 1 174 ? 6.996 -12.277 -8.978 1.00 87.56 174 PRO A O 1
ATOM 1370 N N . LYS A 1 175 ? 7.138 -14.048 -7.583 1.00 87.88 175 LYS A N 1
ATOM 1371 C CA . LYS A 1 175 ? 6.730 -15.085 -8.549 1.00 87.88 175 LYS A CA 1
ATOM 1372 C C . LYS A 1 175 ? 5.560 -14.658 -9.439 1.00 87.88 175 LYS A C 1
ATOM 1374 O O . LYS A 1 175 ? 5.560 -14.893 -10.633 1.00 87.88 175 LYS A O 1
ATOM 1379 N N . ARG A 1 176 ? 4.586 -13.948 -8.873 1.00 90.31 176 ARG A N 1
ATOM 1380 C CA . ARG A 1 176 ? 3.426 -13.477 -9.625 1.00 90.31 176 ARG A CA 1
ATOM 1381 C C . ARG A 1 176 ? 3.739 -12.432 -10.702 1.00 90.31 176 ARG A C 1
ATOM 1383 O O . ARG A 1 176 ? 3.028 -12.396 -11.690 1.00 90.31 176 ARG A O 1
ATOM 1390 N N . ILE A 1 177 ? 4.769 -11.603 -10.536 1.00 90.19 177 ILE A N 1
ATOM 1391 C CA . ILE A 1 177 ? 5.230 -10.711 -11.614 1.00 90.19 177 ILE A CA 1
ATOM 1392 C C . ILE A 1 177 ? 5.791 -11.537 -12.778 1.00 90.19 177 ILE A C 1
ATOM 1394 O O . ILE A 1 177 ? 5.626 -11.139 -13.921 1.00 90.19 177 ILE A O 1
ATOM 1398 N N . LEU A 1 178 ? 6.418 -12.682 -12.490 1.00 88.38 178 LEU A N 1
ATOM 1399 C CA . LEU A 1 178 ? 6.985 -13.574 -13.504 1.00 88.38 178 LEU A CA 1
ATOM 1400 C C . LEU A 1 178 ? 5.908 -14.409 -14.211 1.00 88.38 178 LEU A C 1
ATOM 1402 O O . LEU A 1 178 ? 5.936 -14.532 -15.430 1.00 88.38 178 LEU A O 1
ATOM 1406 N N . ASP A 1 179 ? 4.964 -14.962 -13.448 1.00 91.25 179 ASP A N 1
ATOM 1407 C CA . ASP A 1 179 ? 3.958 -15.902 -13.957 1.00 91.25 179 ASP A CA 1
ATOM 1408 C C . ASP A 1 179 ? 2.793 -15.215 -14.695 1.00 91.25 179 ASP A C 1
ATOM 1410 O O . ASP A 1 179 ? 2.159 -15.829 -15.550 1.00 91.25 179 ASP A O 1
ATOM 1414 N N . ASP A 1 180 ? 2.459 -13.970 -14.337 1.00 94.81 180 ASP A N 1
ATOM 1415 C CA . ASP A 1 180 ? 1.334 -13.217 -14.906 1.00 94.81 180 ASP A CA 1
ATOM 1416 C C . ASP A 1 180 ? 1.829 -12.330 -16.068 1.00 94.81 180 ASP A C 1
ATOM 1418 O O . ASP A 1 180 ? 2.579 -11.376 -15.826 1.00 94.81 180 ASP A O 1
ATOM 1422 N N . PRO A 1 181 ? 1.420 -12.595 -17.327 1.00 95.25 181 PRO A N 1
ATOM 1423 C CA . PRO A 1 181 ? 1.930 -11.870 -18.491 1.00 95.25 181 PRO A CA 1
ATOM 1424 C C . PRO A 1 181 ? 1.680 -10.360 -18.452 1.00 95.25 181 PRO A C 1
ATOM 1426 O O . PRO A 1 181 ? 2.501 -9.588 -18.950 1.00 95.25 181 PRO A O 1
ATOM 1429 N N . ASP A 1 182 ? 0.572 -9.916 -17.856 1.00 96.62 182 ASP A N 1
ATOM 1430 C CA . ASP A 1 182 ? 0.235 -8.495 -17.797 1.00 96.62 182 ASP A CA 1
ATOM 1431 C C . ASP A 1 182 ? 1.051 -7.773 -16.727 1.00 96.62 182 ASP A C 1
ATOM 1433 O O . ASP A 1 182 ? 1.477 -6.633 -16.934 1.00 96.62 182 ASP A O 1
ATOM 1437 N N . LEU A 1 183 ? 1.317 -8.436 -15.598 1.00 95.81 183 LEU A N 1
ATOM 1438 C CA . LEU A 1 183 ? 2.222 -7.906 -14.578 1.00 95.81 183 LEU A CA 1
ATOM 1439 C C . LEU A 1 183 ? 3.676 -7.917 -15.047 1.00 95.81 183 LEU A C 1
ATOM 1441 O O . LEU A 1 183 ? 4.386 -6.951 -14.777 1.00 95.81 183 LEU A O 1
ATOM 1445 N N . SER A 1 184 ? 4.095 -8.947 -15.782 1.00 93.00 184 SER A N 1
ATOM 1446 C CA . SER A 1 184 ? 5.419 -9.020 -16.404 1.00 93.00 184 SER A CA 1
ATOM 1447 C C . SER A 1 184 ? 5.616 -7.891 -17.418 1.00 93.00 184 SER A C 1
ATOM 1449 O O . SER A 1 184 ? 6.586 -7.133 -17.338 1.00 93.00 184 SER A O 1
ATOM 1451 N N . ARG A 1 185 ? 4.636 -7.685 -18.313 1.00 95.19 185 ARG A N 1
ATOM 1452 C CA . ARG A 1 185 ? 4.648 -6.566 -19.267 1.00 95.19 185 ARG A CA 1
ATOM 1453 C C . ARG A 1 185 ? 4.707 -5.225 -18.544 1.00 95.19 185 ARG A C 1
ATOM 1455 O O . ARG A 1 185 ? 5.534 -4.389 -18.892 1.00 95.19 185 ARG A O 1
ATOM 1462 N N . TYR A 1 186 ? 3.865 -5.030 -17.528 1.00 95.50 186 TYR A N 1
ATOM 1463 C CA . TYR A 1 186 ? 3.878 -3.804 -16.731 1.00 95.50 186 TYR A CA 1
ATOM 1464 C C . TYR A 1 186 ? 5.243 -3.571 -16.081 1.00 95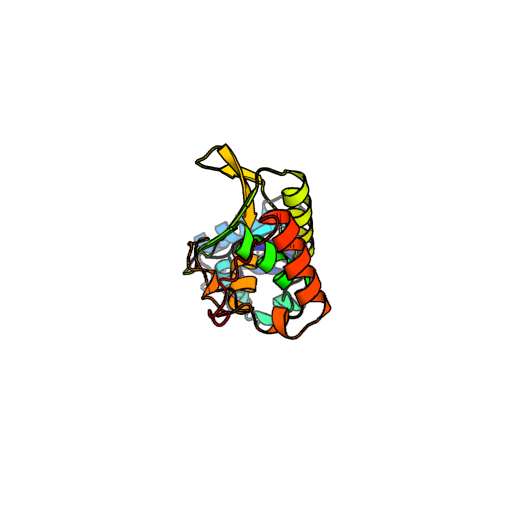.50 186 TYR A C 1
ATOM 1466 O O . TYR A 1 186 ? 5.746 -2.451 -16.125 1.00 95.50 186 TYR A O 1
ATOM 1474 N N . HIS A 1 187 ? 5.831 -4.618 -15.496 1.00 92.38 187 HIS A N 1
ATOM 1475 C CA . HIS A 1 187 ? 7.136 -4.552 -14.856 1.00 92.38 187 HIS A CA 1
ATOM 1476 C C . HIS A 1 187 ? 8.196 -4.049 -15.833 1.00 92.38 187 HIS A C 1
ATOM 1478 O O . HIS A 1 187 ? 8.803 -3.014 -15.581 1.00 92.38 187 HIS A O 1
ATOM 1484 N N . MET A 1 188 ? 8.325 -4.701 -16.992 1.00 90.06 188 MET A N 1
ATOM 1485 C CA . MET A 1 188 ? 9.278 -4.292 -18.024 1.00 90.06 188 MET A CA 1
ATOM 1486 C C . MET A 1 188 ? 9.050 -2.850 -18.491 1.00 90.06 188 MET A C 1
ATOM 1488 O O . MET A 1 188 ? 9.996 -2.070 -18.548 1.00 90.06 188 MET A O 1
ATOM 1492 N N . SER A 1 189 ? 7.806 -2.465 -18.796 1.00 92.19 189 SER A N 1
ATOM 1493 C CA . SER A 1 189 ? 7.498 -1.106 -19.262 1.00 92.19 189 SER A CA 1
ATOM 1494 C C . SER A 1 189 ? 7.837 -0.037 -18.223 1.00 92.19 189 SER A C 1
ATOM 1496 O O . SER A 1 189 ? 8.427 0.988 -18.566 1.00 92.19 189 SER A O 1
ATOM 1498 N N . ALA A 1 190 ? 7.484 -0.268 -16.958 1.00 91.44 190 ALA A N 1
ATOM 1499 C CA . ALA A 1 190 ? 7.794 0.658 -15.877 1.00 91.44 190 ALA A CA 1
ATOM 1500 C C . ALA A 1 190 ? 9.304 0.737 -15.629 1.00 91.44 190 ALA A C 1
ATOM 1502 O O . ALA A 1 190 ? 9.829 1.838 -15.535 1.00 91.44 190 ALA A O 1
ATOM 1503 N N . THR A 1 191 ? 10.017 -0.392 -15.611 1.00 88.81 191 THR A N 1
ATOM 1504 C CA . THR A 1 191 ? 11.480 -0.410 -15.454 1.00 88.81 191 THR A CA 1
ATOM 1505 C C . THR A 1 191 ? 12.177 0.348 -16.577 1.00 88.81 191 THR A C 1
ATOM 1507 O O . THR A 1 191 ? 13.018 1.189 -16.291 1.00 88.81 191 THR A O 1
ATOM 1510 N N . LEU A 1 192 ? 11.771 0.155 -17.835 1.00 87.88 192 LEU A N 1
ATOM 1511 C CA . LEU A 1 192 ? 12.328 0.914 -18.962 1.00 87.88 192 LEU A CA 1
ATOM 1512 C C . LEU A 1 192 ? 12.054 2.420 -18.870 1.00 87.88 192 LEU A C 1
ATOM 1514 O O . LEU A 1 192 ? 12.860 3.228 -19.322 1.00 87.88 192 LEU A O 1
ATOM 1518 N N . THR A 1 193 ? 10.912 2.800 -18.300 1.00 88.75 193 THR A N 1
ATOM 1519 C CA . THR A 1 193 ? 10.545 4.211 -18.117 1.00 88.75 193 THR A CA 1
ATOM 1520 C C . THR A 1 193 ? 11.321 4.849 -16.965 1.00 88.75 193 THR A C 1
ATOM 1522 O O . THR A 1 193 ? 11.712 6.007 -17.052 1.00 88.75 193 THR A O 1
ATOM 1525 N N . GLU A 1 194 ? 11.532 4.107 -15.879 1.00 88.38 194 GLU A N 1
ATOM 1526 C CA . GLU A 1 194 ? 12.126 4.624 -14.644 1.00 88.38 194 GLU A CA 1
ATOM 1527 C C . GLU A 1 194 ? 13.649 4.563 -14.641 1.00 88.38 194 GLU A C 1
ATOM 1529 O O . GLU A 1 194 ? 14.301 5.533 -14.268 1.00 88.38 194 GLU A O 1
ATOM 1534 N N . GLU A 1 195 ? 14.208 3.436 -15.072 1.00 81.44 195 GLU A N 1
ATOM 1535 C CA . GLU A 1 195 ? 15.652 3.200 -15.095 1.00 81.44 195 GLU A CA 1
ATOM 1536 C C . GLU A 1 195 ? 16.277 3.560 -16.450 1.00 81.44 195 GLU A C 1
ATOM 1538 O O . GLU A 1 195 ? 17.499 3.662 -16.572 1.00 81.44 195 GLU A O 1
ATOM 1543 N N . GLY A 1 196 ? 15.440 3.766 -17.470 1.00 76.94 196 GLY A N 1
ATOM 1544 C CA . GLY A 1 196 ? 15.857 3.987 -18.846 1.00 76.94 196 GLY A CA 1
ATOM 1545 C C . GLY A 1 196 ? 16.128 2.684 -19.600 1.00 76.94 196 GLY A C 1
ATOM 1546 O O . GLY A 1 196 ? 15.650 1.601 -19.263 1.00 76.94 196 GLY A O 1
ATOM 1547 N N . SER A 1 197 ? 16.898 2.789 -20.679 1.00 62.06 197 SER A N 1
ATOM 1548 C CA . SER A 1 197 ? 17.225 1.651 -21.536 1.00 62.06 197 SER A CA 1
ATOM 1549 C C . SER A 1 197 ? 18.377 0.819 -20.956 1.00 62.06 197 SER A C 1
ATOM 1551 O O . SER A 1 197 ? 19.473 1.364 -20.777 1.00 62.06 197 SER A O 1
ATOM 1553 N N . PRO A 1 198 ? 18.206 -0.499 -20.737 1.00 61.00 198 PRO A N 1
ATOM 1554 C CA . PRO A 1 198 ? 19.329 -1.373 -20.454 1.00 61.00 198 PRO A CA 1
ATOM 1555 C C . PRO A 1 198 ? 20.230 -1.438 -21.690 1.00 61.00 198 PRO A C 1
ATOM 1557 O O . PRO A 1 198 ? 19.754 -1.552 -22.820 1.00 61.00 198 PRO A O 1
ATOM 1560 N N . SER A 1 199 ? 21.544 -1.384 -21.482 1.00 56.72 199 SER A N 1
ATOM 1561 C CA . SER A 1 199 ? 22.520 -1.682 -22.529 1.00 56.72 199 SER A CA 1
ATOM 1562 C C . SER A 1 199 ? 23.191 -3.009 -22.203 1.00 56.72 199 SER A C 1
ATOM 1564 O O . SER A 1 199 ? 23.814 -3.173 -21.156 1.00 56.72 199 SER A O 1
ATOM 1566 N N . LEU A 1 200 ? 23.032 -3.983 -23.098 1.00 57.34 200 LEU A N 1
ATOM 1567 C CA . LEU A 1 200 ? 23.733 -5.256 -23.019 1.00 57.34 200 LEU A CA 1
ATOM 1568 C C . LEU A 1 200 ? 24.941 -5.176 -23.950 1.00 57.34 200 LEU A C 1
ATOM 1570 O O . LEU A 1 200 ? 24.785 -5.082 -25.168 1.00 57.34 200 LEU A O 1
ATOM 1574 N N . ARG A 1 201 ? 26.151 -5.199 -23.390 1.00 54.81 201 ARG A N 1
ATOM 1575 C CA . ARG A 1 201 ? 27.375 -5.304 -24.187 1.00 54.81 201 ARG A CA 1
ATOM 1576 C C . ARG A 1 201 ? 27.781 -6.768 -24.244 1.00 54.81 201 ARG A C 1
ATOM 1578 O O . ARG A 1 201 ? 28.287 -7.309 -23.267 1.00 54.81 201 ARG A O 1
ATOM 1585 N N . LEU A 1 202 ? 27.515 -7.404 -25.377 1.00 66.06 202 LEU A N 1
ATOM 1586 C CA . LEU A 1 202 ? 27.980 -8.758 -25.644 1.00 66.06 202 LEU A CA 1
ATOM 1587 C C . LEU A 1 202 ? 29.400 -8.683 -26.198 1.00 66.06 202 LEU A C 1
ATOM 1589 O O . LEU A 1 202 ? 29.645 -7.997 -27.189 1.00 66.06 202 LEU A O 1
ATOM 1593 N N . THR A 1 203 ? 30.328 -9.381 -25.552 1.00 74.56 203 THR A N 1
ATOM 1594 C CA . THR A 1 203 ? 31.673 -9.596 -26.090 1.00 74.56 203 THR A CA 1
ATOM 1595 C C . THR A 1 203 ? 31.666 -10.916 -26.848 1.00 74.56 203 THR A C 1
ATOM 1597 O O . THR A 1 203 ? 31.155 -11.919 -26.342 1.00 74.56 203 THR A O 1
ATOM 1600 N N . GLU A 1 204 ? 32.213 -10.937 -28.058 1.00 70.19 204 GLU A N 1
ATOM 1601 C CA . GLU A 1 204 ? 32.326 -12.160 -28.852 1.00 70.19 204 GLU A CA 1
ATOM 1602 C C . GLU A 1 204 ? 33.049 -13.259 -28.047 1.00 70.19 204 GLU A C 1
ATOM 1604 O O . GLU A 1 204 ? 34.046 -13.000 -27.374 1.00 70.19 204 GLU A O 1
ATOM 1609 N N . GLY A 1 205 ? 32.486 -14.471 -28.024 1.00 75.50 205 GLY A N 1
ATOM 1610 C CA . GLY A 1 205 ? 32.984 -15.592 -27.214 1.00 75.50 205 GLY A CA 1
ATOM 1611 C C . GLY A 1 205 ? 32.535 -15.621 -25.744 1.00 75.50 205 GLY A C 1
ATOM 1612 O O . GLY A 1 205 ? 32.778 -16.617 -25.063 1.00 75.50 205 GLY A O 1
ATOM 1613 N N . SER A 1 206 ? 31.840 -14.594 -25.239 1.00 63.88 206 SER A N 1
ATOM 1614 C CA . SER A 1 206 ? 31.262 -14.616 -23.886 1.00 63.88 206 SER A CA 1
ATOM 1615 C C . SER A 1 206 ? 29.835 -15.177 -23.890 1.00 63.88 206 SER A C 1
ATOM 1617 O O . SER A 1 206 ? 29.003 -14.795 -24.713 1.00 63.88 206 SER A O 1
ATOM 1619 N N . LYS A 1 207 ? 29.529 -16.102 -22.969 1.00 51.72 207 LYS A N 1
ATOM 1620 C CA . LYS A 1 207 ? 28.146 -16.549 -22.755 1.00 51.72 207 LYS A CA 1
ATOM 1621 C C . LYS A 1 207 ? 27.391 -15.452 -22.002 1.00 51.72 207 LYS A C 1
ATOM 1623 O O . LYS A 1 207 ? 27.879 -15.038 -20.948 1.00 51.72 207 LYS A O 1
ATOM 1628 N N . PRO A 1 208 ? 26.218 -15.003 -22.482 1.00 52.12 208 PRO A N 1
ATOM 1629 C CA . PRO A 1 208 ? 25.383 -14.116 -21.692 1.00 52.12 208 PRO A CA 1
ATOM 1630 C C . PRO A 1 208 ? 24.998 -14.839 -20.400 1.00 52.12 208 PRO A C 1
ATOM 1632 O O . PRO A 1 208 ? 24.510 -15.969 -20.434 1.00 52.12 208 PRO A O 1
ATOM 1635 N N . TYR A 1 209 ? 25.261 -14.195 -19.269 1.00 45.91 209 TYR A N 1
ATOM 1636 C CA . TYR A 1 209 ? 24.771 -14.629 -17.970 1.00 45.91 209 TYR A CA 1
ATOM 1637 C C . TYR A 1 209 ? 23.595 -13.714 -17.626 1.00 45.91 209 TYR A C 1
ATOM 1639 O O . TYR A 1 209 ? 23.783 -12.500 -17.531 1.00 45.91 209 TYR A O 1
ATOM 1647 N N . ILE A 1 210 ? 22.395 -14.291 -17.541 1.00 42.47 210 ILE A N 1
ATOM 1648 C CA . ILE A 1 210 ? 21.174 -13.627 -17.064 1.00 42.47 210 ILE A CA 1
ATOM 1649 C C . ILE A 1 210 ? 20.925 -14.117 -15.644 1.00 42.47 210 ILE A C 1
ATOM 1651 O O . ILE A 1 210 ? 20.945 -15.356 -15.457 1.00 42.47 210 ILE A O 1
#

Sequence (210 aa):
MAALDVDGDSLRELLRPLAYGPPSPRISTKLRRKFQRIMGKKKGETIPVRVATLLEACKLLNRQPNSLEKTKLFRGRYPIPLAKPEIYKLMTHVINEGSVKGGRNPRGVYCNLDLSLHESVSKLIHSLGSHGNRRIGKDNVPETYVSAIIARLMIKAGLVPGKKTRGQYFHHLPKRILDDPDLSRYHMSATLTEEGSPSLRLTEGSKPYI

Radius of gyration: 21.83 Å; Cα contacts (8 Å, |Δi|>4): 285; chains: 1; bounding box: 56×34×66 Å

Foldseek 3Di:
DFWAFWFLVQLCVLCVCLQPNDDDPLHDPVLNVVSVVSNPDDHRDGDTGDPVNLVSSCVVVVHDSVVVLVDSTGQFNPPPPLPDLLLLLLLLQCLQAKFWDDDDQIKIKGWDQDVVVVVVNQVSLVVRVHGWDWDQDPVRTIITIRGSSSSVSSVVQPRDGDHPDPCSVVRDRRVCCVPPPVSVVSSVVVNCVGVNDDDDDDDPPDDDDD

Mean predicted aligned error: 10.97 Å